Protein AF-A0A8B8A0E9-F1 (afdb_monomer)

Secondary structure (DSSP, 8-state):
--SS-SS--HHHHHHHHHT---S-GGG--TT---TTGGGHHHHHHHHHHS---------TT-TT--HHHHH--PPTT--------------SSTTS---HHHHHHHHHHHHHHHHHHHHHHHHHHHHHHHHHHHHHHGGGS------SSS--TTSEEE-SSSPPPHHHHHHHHT-TT--PPPSS--HHHHHHHHHHHHTTS-HHHHHHHHHHHHHHHHH--PPPPSS-HHHHHHHHHHHH-SSEEEEE-SSSS-EEEEEHHHHHHHHHHHHHHSS----SS--HHHHHHHHHHHHHHHHHTTSS-HHHH-

Radius of gyration: 31.62 Å; Cα contacts (8 Å, |Δi|>4): 156; chains: 1; bounding box: 65×67×72 Å

Foldseek 3Di:
DDPADPVDHPVRVVVCVVVDFDDDPVPQDPPRPDPCRRCVVVVVVCVVPAVDDDDDDDDLPDDPDDVVVNPDDDDPPDDDDDDDCPPDDDGDPPPPDDDPVNVVVVVVVVVVVVVVVVVVVVVVVVVVVVVVVVVVVVPPDDDDDPPPDDPLVQQEAEPAPDDDDPLLSVLCSVFPPDDWFDQADPLVVVCVVLVVVLVVDDPVVSVVVVVVSVVVRVPDDGDDTPDDPVNVVSVVVVVPDPQKDWDQDPDDRHIYIYGPVVVVVVVVVCCVVHPHDDDPDDCVVVVVVVVLVVLVVCVVVVVDDPVRSD

InterPro domains:
  IPR029526 PiggyBac transposable element-derived protein [PF13843] (3-49)
  IPR059466 Domain of unknown function DUF8422 [PF28514] (223-309)

Organism: Acanthaster planci (NCBI:txid133434)

pLDDT: mean 76.04, std 16.99, range [36.09, 96.44]

Structure (mmCIF, N/CA/C/O backbone):
data_AF-A0A8B8A0E9-F1
#
_entry.id   AF-A0A8B8A0E9-F1
#
loop_
_atom_site.group_PDB
_atom_site.id
_atom_site.type_symbol
_atom_site.label_atom_id
_atom_site.label_alt_id
_atom_site.label_comp_id
_atom_site.label_asym_id
_atom_site.label_entity_id
_atom_site.label_seq_id
_atom_site.pdbx_PDB_ins_code
_atom_site.Cartn_x
_atom_site.Cartn_y
_atom_site.Cartn_z
_atom_site.occupancy
_atom_site.B_iso_or_equiv
_atom_site.auth_seq_id
_atom_site.auth_comp_id
_atom_site.auth_asym_id
_atom_site.auth_atom_id
_atom_site.pdbx_PDB_model_num
ATOM 1 N N . MET A 1 1 ? 17.430 3.403 -23.562 1.00 41.19 1 MET A N 1
ATOM 2 C CA . MET A 1 1 ? 16.875 4.772 -23.683 1.00 41.19 1 MET A CA 1
ATOM 3 C C . MET A 1 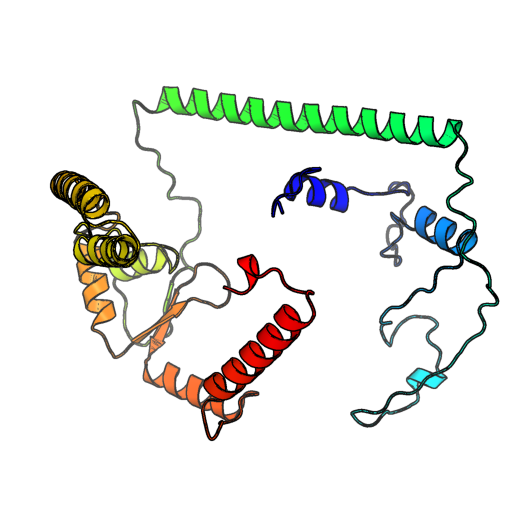1 ? 16.592 5.329 -22.294 1.00 41.19 1 MET A C 1
ATOM 5 O O . MET A 1 1 ? 15.979 4.637 -21.493 1.00 41.19 1 MET A O 1
ATOM 9 N N . SER A 1 2 ? 17.079 6.533 -21.982 1.00 43.69 2 SER A N 1
ATOM 10 C CA . SER A 1 2 ? 16.884 7.176 -20.673 1.00 43.69 2 SER A CA 1
ATOM 11 C C . SER A 1 2 ? 15.408 7.517 -20.438 1.00 43.69 2 SER A C 1
ATOM 13 O O . SER A 1 2 ? 14.841 8.326 -21.165 1.00 43.69 2 SER A O 1
ATOM 15 N N . LEU A 1 3 ? 14.814 6.943 -19.387 1.00 49.69 3 LEU A N 1
ATOM 16 C CA . LEU A 1 3 ? 13.481 7.277 -18.857 1.00 49.69 3 LEU A CA 1
ATOM 17 C C . LEU A 1 3 ? 13.422 8.661 -18.174 1.00 49.69 3 LEU A C 1
ATOM 19 O O . LEU A 1 3 ? 12.359 9.080 -17.718 1.00 49.69 3 LEU A O 1
ATOM 23 N N . PHE A 1 4 ? 14.546 9.385 -18.115 1.00 52.75 4 PHE A N 1
ATOM 24 C CA . PHE A 1 4 ? 14.634 10.734 -17.563 1.00 52.75 4 PHE A CA 1
ATOM 25 C C . PHE A 1 4 ? 14.912 11.770 -18.660 1.00 52.75 4 PHE A C 1
ATOM 27 O O . PHE A 1 4 ? 15.707 11.499 -19.569 1.00 52.75 4 PHE A O 1
ATOM 34 N N . PRO A 1 5 ? 14.298 12.968 -18.603 1.00 52.53 5 PRO A N 1
ATOM 35 C CA . PRO A 1 5 ? 14.467 13.949 -19.662 1.00 52.53 5 PRO A CA 1
ATOM 36 C C . PRO A 1 5 ? 15.875 14.557 -19.591 1.00 52.53 5 PRO A C 1
ATOM 38 O O . PRO A 1 5 ? 16.180 15.312 -18.672 1.00 52.53 5 PRO A O 1
ATOM 41 N N . SER A 1 6 ? 16.711 14.272 -20.596 1.00 66.62 6 SER A N 1
ATOM 42 C CA . SER A 1 6 ? 1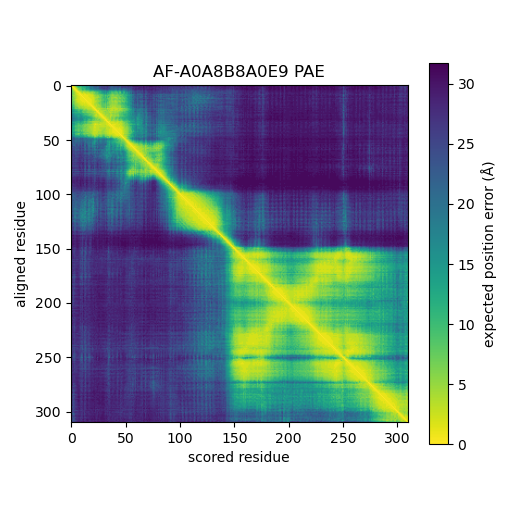8.063 14.848 -20.751 1.00 66.62 6 SER A CA 1
ATOM 43 C C . SER A 1 6 ? 18.061 16.381 -20.842 1.00 66.62 6 SER A C 1
ATOM 45 O O . SER A 1 6 ? 19.077 17.012 -20.573 1.00 66.62 6 SER A O 1
ATOM 47 N N . VAL A 1 7 ? 16.926 16.976 -21.214 1.00 74.94 7 VAL A N 1
ATOM 48 C CA . VAL A 1 7 ? 16.787 18.413 -21.476 1.00 74.94 7 VAL A CA 1
ATOM 49 C C . VAL A 1 7 ? 16.350 19.193 -20.231 1.00 74.94 7 VAL A C 1
ATOM 51 O O . VAL A 1 7 ? 16.784 20.323 -20.020 1.00 74.94 7 VAL A O 1
ATOM 54 N N . MET A 1 8 ? 15.450 18.638 -19.411 1.00 72.06 8 MET A N 1
ATOM 55 C CA . MET A 1 8 ? 14.799 19.398 -18.341 1.00 72.06 8 MET A CA 1
ATOM 56 C C . MET A 1 8 ? 14.109 18.502 -17.301 1.00 72.06 8 MET A C 1
ATOM 58 O O . MET A 1 8 ? 13.275 17.683 -17.679 1.00 72.06 8 MET A O 1
ATOM 62 N N . PRO A 1 9 ? 14.325 18.721 -15.990 1.00 79.56 9 PRO A N 1
ATOM 63 C CA . PRO A 1 9 ? 13.581 18.022 -14.943 1.00 79.56 9 PRO A CA 1
ATOM 64 C C . PRO A 1 9 ? 12.067 18.262 -15.034 1.00 79.56 9 PRO A C 1
ATOM 66 O O . PRO A 1 9 ? 11.621 19.377 -15.314 1.00 79.56 9 PRO A O 1
ATOM 69 N N . ARG A 1 10 ? 11.266 17.234 -14.723 1.00 72.06 10 ARG A N 1
ATOM 70 C CA . ARG A 1 10 ? 9.791 17.267 -14.788 1.00 72.06 10 ARG A CA 1
ATOM 71 C C . ARG A 1 10 ? 9.180 18.477 -14.077 1.00 72.06 10 ARG A C 1
ATOM 73 O O . ARG A 1 10 ? 8.296 19.129 -14.626 1.00 72.06 10 ARG A O 1
ATOM 80 N N . ASP A 1 11 ? 9.664 18.805 -12.886 1.00 71.31 11 ASP A N 1
ATOM 81 C CA . ASP A 1 11 ? 9.102 19.904 -12.093 1.00 71.31 11 ASP A CA 1
ATOM 82 C C . ASP A 1 11 ? 9.398 21.270 -12.721 1.00 71.31 11 ASP A C 1
ATOM 84 O O . ASP A 1 11 ? 8.547 22.160 -12.721 1.00 71.31 11 ASP A O 1
ATOM 88 N N . ARG A 1 12 ? 10.565 21.410 -13.363 1.00 73.00 12 ARG A N 1
ATOM 89 C CA . ARG A 1 12 ? 10.913 22.601 -14.146 1.00 73.00 12 ARG A CA 1
ATOM 90 C C . ARG A 1 12 ? 10.020 22.726 -15.382 1.00 73.00 12 ARG A C 1
ATOM 92 O O . ARG A 1 12 ? 9.555 23.826 -15.673 1.00 73.00 12 ARG A O 1
ATOM 99 N N . PHE A 1 13 ? 9.724 21.618 -16.062 1.00 74.69 13 PHE A N 1
ATOM 100 C CA . PHE A 1 13 ? 8.792 21.602 -17.194 1.00 74.69 13 PHE A CA 1
ATOM 101 C C . PHE A 1 13 ? 7.382 22.038 -16.778 1.00 74.69 13 PHE A C 1
ATOM 103 O O . PHE A 1 13 ? 6.778 22.891 -17.428 1.00 74.69 13 PHE A O 1
ATOM 110 N N . LEU A 1 14 ? 6.872 21.511 -15.661 1.00 70.25 14 LEU A N 1
ATOM 111 C CA . LEU A 1 14 ? 5.550 21.872 -15.150 1.00 70.25 14 LEU A CA 1
ATOM 112 C C . LEU A 1 14 ? 5.476 23.343 -14.717 1.00 70.25 14 LEU A C 1
ATOM 114 O O . LEU A 1 14 ? 4.502 24.016 -15.056 1.00 70.25 14 LEU A O 1
ATOM 118 N N . ALA A 1 15 ? 6.511 23.861 -14.048 1.00 72.44 15 ALA A N 1
ATOM 119 C CA . ALA A 1 15 ? 6.575 25.263 -13.634 1.00 72.44 15 ALA A CA 1
ATOM 120 C C . ALA A 1 15 ? 6.592 26.227 -14.834 1.00 72.44 15 ALA A C 1
ATOM 122 O O . ALA A 1 15 ? 5.872 27.231 -14.847 1.00 72.44 15 ALA A O 1
ATOM 123 N N . ILE A 1 16 ? 7.365 25.899 -15.876 1.00 74.06 16 ILE A N 1
ATOM 124 C CA . ILE A 1 16 ? 7.404 26.678 -17.120 1.00 74.06 16 ILE A CA 1
ATOM 125 C C . ILE A 1 16 ? 6.048 26.621 -17.821 1.00 74.06 16 ILE A C 1
ATOM 127 O O . ILE A 1 16 ? 5.526 27.666 -18.198 1.00 74.06 16 ILE A O 1
ATOM 131 N N . ARG A 1 17 ? 5.440 25.432 -17.931 1.00 68.62 17 ARG A N 1
ATOM 132 C CA . ARG A 1 17 ? 4.123 25.252 -18.558 1.00 68.62 17 ARG A CA 1
ATOM 133 C C . ARG A 1 17 ? 3.041 26.097 -17.885 1.00 68.62 17 ARG A C 1
ATOM 135 O O . ARG A 1 17 ? 2.222 26.689 -18.576 1.00 68.62 17 ARG A O 1
ATOM 142 N N . GLN A 1 18 ? 3.034 26.162 -16.554 1.00 69.56 18 GLN A N 1
ATOM 143 C CA . GLN A 1 18 ? 2.057 26.952 -15.794 1.00 69.56 18 GLN A CA 1
ATOM 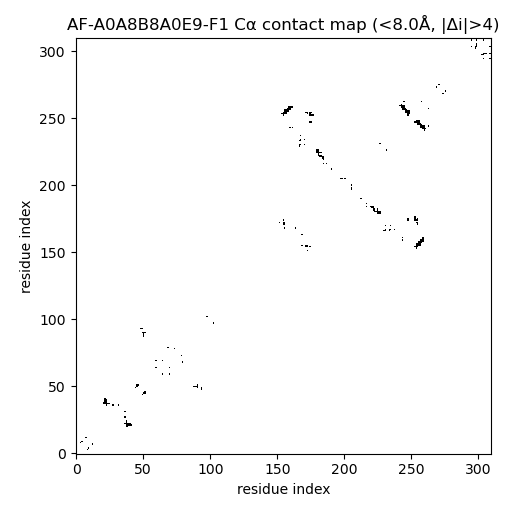144 C C . GLN A 1 18 ? 2.248 28.467 -15.959 1.00 69.56 18 GLN A C 1
ATOM 146 O O . GLN A 1 18 ? 1.284 29.219 -15.842 1.00 69.56 18 GLN A O 1
ATOM 151 N N . SER A 1 19 ? 3.469 28.907 -16.271 1.00 72.94 19 SER A N 1
ATOM 152 C CA . SER A 1 19 ? 3.846 30.325 -16.358 1.00 72.94 19 SER A CA 1
ATOM 153 C C . SER A 1 19 ? 3.998 30.837 -17.799 1.00 72.94 19 SER A C 1
ATOM 155 O O . SER A 1 19 ? 4.487 31.954 -18.012 1.00 72.94 19 SER A O 1
ATOM 157 N N . LEU A 1 20 ? 3.643 30.013 -18.793 1.00 67.62 20 LEU A N 1
ATOM 158 C CA . LEU A 1 20 ? 3.810 30.308 -20.212 1.00 67.62 20 LEU A CA 1
ATOM 159 C C . LEU A 1 20 ? 2.641 31.157 -20.721 1.00 67.62 20 LEU A C 1
ATOM 161 O O . LEU A 1 20 ? 1.520 30.669 -20.882 1.00 67.62 20 LEU A O 1
ATOM 165 N N . HIS A 1 21 ? 2.907 32.437 -20.964 1.00 74.88 21 HIS A N 1
ATOM 166 C CA . HIS A 1 21 ? 1.928 33.416 -21.430 1.00 74.88 21 HIS A CA 1
ATOM 167 C C . HIS A 1 21 ? 2.559 34.264 -22.538 1.00 74.88 21 HIS A C 1
ATOM 169 O O . HIS A 1 21 ? 3.710 34.683 -22.413 1.00 74.88 21 HIS A O 1
ATOM 175 N N . PHE A 1 22 ? 1.802 34.492 -23.607 1.00 75.19 22 PHE A N 1
ATOM 176 C CA . PHE A 1 22 ? 2.190 35.252 -24.800 1.00 75.19 22 PHE A CA 1
ATOM 177 C C . PHE A 1 22 ? 1.291 36.474 -25.031 1.00 75.19 22 PHE A C 1
ATOM 179 O O . PHE A 1 22 ? 1.355 37.093 -26.088 1.00 75.19 22 PHE A O 1
ATOM 186 N N . ASN A 1 23 ? 0.437 36.792 -24.059 1.00 74.06 23 ASN A N 1
ATOM 187 C CA . ASN A 1 23 ? -0.410 37.973 -24.048 1.00 74.06 23 ASN A CA 1
ATOM 188 C C . ASN A 1 23 ? -0.195 38.739 -22.736 1.00 74.06 23 ASN A C 1
ATOM 190 O O . ASN A 1 23 ? 0.167 38.126 -21.724 1.00 74.06 23 ASN A O 1
ATOM 194 N N . ASP A 1 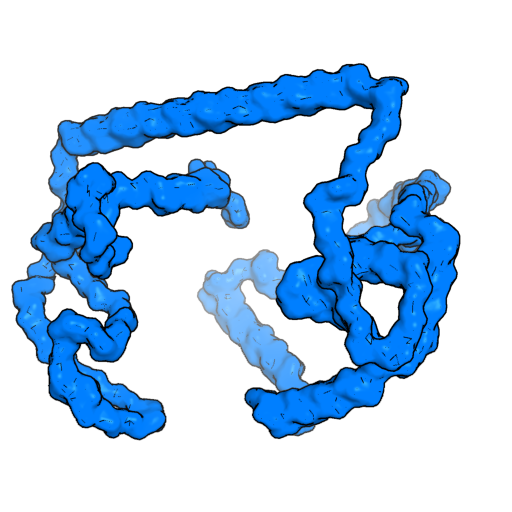24 ? -0.401 40.054 -22.753 1.00 78.12 24 ASP A N 1
ATOM 195 C CA . ASP A 1 24 ? -0.289 40.873 -21.547 1.00 78.12 24 ASP A CA 1
ATOM 196 C C . ASP A 1 24 ? -1.477 40.590 -20.615 1.00 78.12 24 ASP A C 1
ATOM 198 O O . ASP A 1 24 ? -2.640 40.732 -20.993 1.00 78.12 24 ASP A O 1
ATOM 202 N N . ASN A 1 25 ? -1.184 40.158 -19.387 1.00 71.75 25 ASN A N 1
ATOM 203 C CA . ASN A 1 25 ? -2.213 39.817 -18.407 1.00 71.75 25 ASN A CA 1
ATOM 204 C C . ASN A 1 25 ? -2.895 41.058 -17.816 1.00 71.75 25 ASN A C 1
ATOM 206 O O . ASN A 1 25 ? -3.974 40.922 -17.248 1.00 71.75 25 ASN A O 1
ATOM 210 N N . THR A 1 26 ? -2.286 42.243 -17.929 1.00 76.88 26 THR A N 1
ATOM 211 C CA . THR A 1 26 ? -2.877 43.498 -17.433 1.00 76.88 26 THR A CA 1
ATOM 212 C C . THR A 1 26 ? -4.045 43.977 -18.296 1.00 76.88 26 THR A C 1
ATOM 214 O O . THR A 1 26 ? -4.906 44.703 -17.815 1.00 76.88 26 THR A O 1
ATOM 217 N N . ALA A 1 27 ? -4.123 43.504 -19.543 1.00 72.44 27 ALA A N 1
ATOM 218 C CA . ALA A 1 27 ? -5.207 43.782 -20.480 1.00 72.44 27 ALA A CA 1
ATOM 219 C C . ALA A 1 27 ? -6.330 42.723 -20.449 1.00 72.44 27 ALA A C 1
ATOM 221 O O . ALA A 1 27 ? -7.191 42.713 -21.330 1.00 72.44 27 ALA A O 1
ATOM 222 N N . MET A 1 28 ? -6.311 41.790 -19.487 1.00 72.88 28 MET A N 1
ATOM 223 C CA . MET A 1 28 ? -7.316 40.731 -19.383 1.00 72.88 28 MET A CA 1
ATOM 224 C C . MET A 1 28 ? -8.607 41.282 -18.748 1.00 72.88 28 MET A C 1
ATOM 226 O O . MET A 1 28 ? -8.550 41.743 -17.610 1.00 72.88 28 MET A O 1
ATOM 230 N N . PRO A 1 29 ? -9.767 41.217 -19.431 1.00 77.81 29 PRO A N 1
ATOM 231 C CA . PRO A 1 29 ? -11.035 41.662 -18.853 1.00 77.81 29 PRO A CA 1
ATOM 232 C C . PRO A 1 29 ? -11.396 40.860 -17.596 1.00 77.81 29 PRO A C 1
ATOM 234 O O . PRO A 1 29 ? -11.156 39.651 -17.560 1.00 77.81 29 PRO A O 1
ATOM 237 N N . GLU A 1 30 ? -12.015 41.504 -16.601 1.00 70.81 30 GLU A N 1
ATOM 238 C CA . GLU A 1 30 ? -12.407 40.848 -15.340 1.00 70.81 30 GLU A CA 1
ATOM 239 C C . GLU A 1 30 ? -13.351 39.653 -15.562 1.00 70.81 30 GLU A C 1
ATOM 241 O O . GLU A 1 30 ? -13.243 38.651 -14.861 1.00 70.81 30 GLU A O 1
ATOM 246 N N . ASP A 1 31 ? -14.190 39.707 -16.604 1.00 73.12 31 ASP A N 1
ATOM 247 C CA . ASP A 1 31 ? -15.129 38.640 -16.977 1.00 73.12 31 ASP A CA 1
ATOM 248 C C . ASP A 1 31 ? -14.743 37.972 -18.316 1.00 73.12 31 ASP A C 1
ATOM 250 O O . ASP A 1 31 ? -15.517 37.854 -19.274 1.00 73.12 31 ASP A O 1
ATOM 254 N N . CYS A 1 32 ? -13.466 37.591 -18.440 1.00 65.50 32 CYS A N 1
ATOM 255 C CA . CYS A 1 32 ? -12.939 36.976 -19.656 1.00 65.50 32 CYS A CA 1
ATOM 256 C C . CYS A 1 32 ? -13.450 35.531 -19.827 1.00 65.50 32 CYS A C 1
ATOM 258 O O . CYS A 1 32 ? -12.901 34.575 -19.278 1.00 65.50 32 CYS A O 1
ATOM 260 N N . ALA A 1 33 ? -14.467 35.347 -20.673 1.00 65.62 33 ALA A N 1
ATOM 261 C CA . ALA A 1 33 ? -14.986 34.024 -21.044 1.00 65.62 33 ALA A CA 1
ATOM 262 C C . ALA A 1 33 ? -13.985 33.161 -21.849 1.00 65.62 33 ALA A C 1
ATOM 264 O O . ALA A 1 33 ? -14.203 31.959 -22.050 1.00 65.62 33 ALA A O 1
ATOM 265 N N . ASP A 1 34 ? -12.894 33.759 -22.334 1.00 69.31 34 ASP A N 1
ATOM 266 C CA . ASP A 1 34 ? -11.894 33.085 -23.148 1.00 69.31 34 ASP A CA 1
ATOM 267 C C . ASP A 1 34 ? -10.780 32.440 -22.307 1.00 69.31 34 ASP A C 1
ATOM 269 O O . ASP A 1 34 ? -9.779 33.057 -21.943 1.00 69.31 34 ASP A O 1
ATOM 273 N N . ARG A 1 35 ? -10.897 31.126 -22.096 1.00 69.31 35 ARG A N 1
ATOM 274 C CA . ARG A 1 35 ? -9.910 30.326 -21.350 1.00 69.31 35 ARG A CA 1
ATOM 275 C C . ARG A 1 35 ? -8.516 30.280 -21.986 1.00 69.31 35 ARG A C 1
ATOM 277 O O . ARG A 1 35 ? -7.571 29.871 -21.316 1.00 69.31 35 ARG A O 1
ATOM 284 N N . LEU A 1 36 ? -8.375 30.646 -23.262 1.00 70.31 36 LEU A N 1
ATOM 285 C CA . LEU A 1 36 ? -7.095 30.628 -23.979 1.00 70.31 36 LEU A CA 1
ATOM 286 C C . LEU A 1 36 ? -6.497 32.027 -24.164 1.00 70.31 36 LEU A C 1
ATOM 288 O O . LEU A 1 36 ? -5.484 32.149 -24.848 1.00 70.31 36 LEU A O 1
ATOM 292 N N . PHE A 1 37 ? -7.056 33.061 -23.527 1.00 76.69 37 PHE A N 1
ATOM 293 C CA . PHE A 1 37 ? -6.629 34.460 -23.660 1.00 76.69 37 PHE A CA 1
ATOM 294 C C . PHE A 1 37 ? -5.104 34.657 -23.601 1.00 76.69 37 PHE A C 1
ATOM 296 O O . PHE A 1 37 ? -4.515 35.360 -24.422 1.00 76.69 37 PHE A O 1
ATOM 303 N N . LYS A 1 38 ? -4.436 33.966 -22.668 1.00 72.25 38 LYS A N 1
ATOM 304 C CA . LYS A 1 38 ? -2.989 34.093 -22.426 1.00 72.25 38 LYS A CA 1
ATOM 305 C C . LYS A 1 38 ? -2.105 33.552 -23.548 1.00 72.25 38 LYS A C 1
ATOM 307 O O . LYS A 1 38 ? -0.917 33.855 -23.590 1.00 72.25 38 LYS A O 1
ATOM 312 N N . VAL A 1 39 ? -2.656 32.727 -24.430 1.00 75.69 39 VAL A N 1
ATOM 313 C CA . VAL A 1 39 ? -1.959 32.145 -25.589 1.00 75.69 39 VAL A CA 1
ATOM 314 C C . VAL A 1 39 ? -2.644 32.516 -26.908 1.00 75.69 39 VAL A C 1
ATOM 316 O O . VAL A 1 39 ? -2.175 32.126 -27.975 1.00 75.69 39 VAL A O 1
ATOM 319 N N . ARG A 1 40 ? -3.730 33.298 -26.839 1.00 73.88 40 ARG A N 1
ATOM 320 C CA . ARG A 1 40 ? -4.588 33.689 -27.958 1.00 73.88 40 ARG A CA 1
ATOM 321 C C . ARG A 1 40 ? -3.821 34.354 -29.105 1.00 73.88 40 ARG A C 1
ATOM 323 O O . ARG A 1 40 ? -4.000 33.884 -30.219 1.00 73.88 40 ARG A O 1
ATOM 330 N N . PRO A 1 41 ? -2.881 35.295 -28.880 1.00 76.06 41 PRO A N 1
ATOM 331 C CA . PRO A 1 41 ? -2.124 35.905 -29.976 1.00 76.06 41 PRO A CA 1
ATOM 332 C C . PRO A 1 41 ? -1.300 34.892 -30.774 1.00 76.06 41 PRO A C 1
ATOM 334 O O . PRO A 1 41 ? -1.179 35.000 -31.989 1.00 76.06 41 PRO A O 1
ATOM 337 N N . VAL A 1 42 ? -0.761 33.870 -30.102 1.00 69.38 42 VAL A N 1
ATOM 338 C CA . VAL A 1 42 ? -0.016 32.793 -30.762 1.00 69.38 42 VAL A CA 1
ATOM 339 C C . VAL A 1 42 ? -0.968 31.870 -31.506 1.00 69.38 42 VAL A C 1
ATOM 341 O O . VAL A 1 42 ? -0.678 31.511 -32.638 1.00 69.38 42 VAL A O 1
ATOM 344 N N . ILE A 1 43 ? -2.111 31.513 -30.916 1.00 68.94 43 ILE A N 1
ATOM 345 C CA . ILE A 1 43 ? -3.126 30.695 -31.594 1.00 68.94 43 ILE A CA 1
ATOM 346 C C . ILE A 1 43 ? -3.652 31.415 -32.834 1.00 68.94 43 ILE A C 1
ATOM 348 O O . ILE A 1 43 ? -3.689 30.808 -33.893 1.00 68.94 43 ILE A O 1
ATOM 352 N N . ASP A 1 44 ? -3.998 32.693 -32.735 1.00 69.94 44 ASP A N 1
ATOM 353 C CA . ASP A 1 44 ? -4.557 33.467 -33.841 1.00 69.94 44 ASP A CA 1
ATOM 354 C C . ASP A 1 44 ? -3.511 33.687 -34.937 1.00 69.94 44 ASP A C 1
ATOM 356 O O . ASP A 1 44 ? -3.815 33.525 -36.116 1.00 69.94 44 ASP A O 1
ATOM 360 N N . HIS A 1 45 ? -2.253 33.945 -34.563 1.00 66.06 45 HIS A N 1
ATOM 361 C CA . HIS A 1 45 ? -1.144 34.013 -35.513 1.00 66.06 45 HIS A CA 1
ATOM 362 C C . HIS A 1 45 ? -0.894 32.671 -36.204 1.00 66.06 45 HIS A C 1
ATOM 364 O O . HIS A 1 45 ? -0.648 32.623 -37.410 1.00 66.06 45 HIS A O 1
ATOM 370 N N . LEU A 1 46 ? -0.967 31.570 -35.452 1.00 59.19 46 LEU A N 1
ATOM 371 C CA . LEU A 1 46 ? -0.827 30.229 -35.996 1.00 59.19 46 LEU A CA 1
ATOM 372 C C . LEU A 1 46 ? -1.999 29.907 -36.916 1.00 59.19 46 LEU A C 1
ATOM 374 O O . LEU A 1 46 ? -1.735 29.468 -38.016 1.00 59.19 46 LEU A O 1
ATOM 378 N N . VAL A 1 47 ? -3.243 30.198 -36.544 1.00 63.97 47 VAL A N 1
ATOM 379 C CA . VAL A 1 47 ? -4.445 29.939 -37.353 1.00 63.97 47 VAL A CA 1
ATOM 380 C C . VAL A 1 47 ? -4.494 30.822 -38.608 1.00 63.97 47 VAL A C 1
ATOM 382 O O . VAL A 1 47 ? -4.863 30.328 -39.671 1.00 63.97 47 VAL A O 1
ATOM 385 N N . GLN A 1 48 ? -4.076 32.093 -38.531 1.00 58.00 48 GLN A N 1
ATOM 386 C CA . GLN A 1 48 ? -4.012 32.993 -39.692 1.00 58.00 48 GLN A CA 1
ATOM 387 C C . GLN A 1 48 ? -2.877 32.645 -40.664 1.00 58.00 48 GLN A C 1
ATOM 389 O O . GLN A 1 48 ? -3.081 32.713 -41.874 1.00 58.00 48 GLN A O 1
ATOM 394 N N . LYS A 1 49 ? -1.679 32.286 -40.175 1.00 54.03 49 LYS A N 1
ATOM 395 C CA . LYS A 1 49 ? -0.519 32.004 -41.047 1.00 54.03 49 LYS A CA 1
ATOM 396 C C . LYS A 1 49 ? -0.357 30.537 -41.435 1.00 54.03 49 LYS A C 1
ATOM 398 O O . LYS A 1 49 ? 0.260 30.240 -42.455 1.00 54.03 49 LYS A O 1
ATOM 403 N N . LYS A 1 50 ? -0.850 29.612 -40.620 1.00 50.75 50 LYS A N 1
ATOM 404 C CA . LYS A 1 50 ? -0.739 28.167 -40.810 1.00 50.75 50 LYS A CA 1
ATOM 405 C C . LYS A 1 50 ? -2.119 27.576 -40.609 1.00 50.75 50 LYS A C 1
ATOM 407 O O . LYS A 1 50 ? -2.635 27.463 -39.510 1.00 50.75 50 LYS A O 1
ATOM 412 N N . LYS A 1 51 ? -2.726 27.210 -41.716 1.00 53.75 51 LYS A N 1
ATOM 413 C CA . LYS A 1 51 ? -4.065 26.651 -41.826 1.00 53.75 51 LYS A CA 1
ATOM 414 C C . LYS A 1 51 ? -4.154 25.309 -41.074 1.00 53.75 51 LYS A C 1
ATOM 416 O O . LYS A 1 51 ? -4.026 24.249 -41.676 1.00 53.75 51 LYS A O 1
ATOM 421 N N . PHE A 1 52 ? -4.237 25.354 -39.744 1.00 47.06 52 PHE A N 1
ATOM 422 C CA . PHE A 1 52 ? -4.240 24.191 -38.861 1.00 47.06 52 PHE A CA 1
ATOM 423 C C . PHE A 1 52 ? -5.664 23.655 -38.716 1.00 47.06 52 PHE A C 1
ATOM 425 O O . PHE A 1 52 ? -6.580 24.397 -38.362 1.00 47.06 52 PHE A O 1
ATOM 432 N N . ASN A 1 53 ? -5.829 22.347 -38.907 1.00 51.16 53 ASN A N 1
ATOM 433 C CA . ASN A 1 53 ? -7.079 21.662 -38.601 1.00 51.16 53 ASN A CA 1
ATOM 434 C C . ASN A 1 53 ? -7.200 21.507 -37.080 1.00 51.16 53 ASN A C 1
ATOM 436 O O . ASN A 1 53 ? -6.427 20.779 -36.456 1.00 51.16 53 ASN A O 1
ATOM 440 N N . VAL A 1 54 ? -8.155 22.211 -36.472 1.00 49.66 54 VAL A N 1
ATOM 441 C CA . VAL A 1 54 ? -8.436 22.107 -35.036 1.00 49.66 54 VAL A CA 1
ATOM 442 C C . VAL A 1 54 ? -9.456 20.994 -34.817 1.00 49.66 54 VAL A C 1
ATOM 444 O O . VAL A 1 54 ? -10.614 21.128 -35.201 1.00 49.66 54 VAL A O 1
ATOM 447 N N . VAL A 1 55 ? -9.034 19.903 -34.176 1.00 48.72 55 VAL A N 1
ATOM 448 C CA . VAL A 1 55 ? -9.911 18.792 -33.775 1.00 48.72 55 VAL A CA 1
ATOM 449 C C . VAL A 1 55 ? -10.121 18.856 -32.265 1.00 48.72 55 VAL A C 1
ATOM 451 O O . VAL A 1 55 ? -9.158 18.908 -31.501 1.00 48.72 55 VAL A O 1
ATOM 454 N N . GLY A 1 56 ? -11.375 18.865 -31.814 1.00 56.25 56 GLY A N 1
ATOM 455 C CA . GLY A 1 56 ? -11.688 18.908 -30.389 1.00 56.25 56 GLY A CA 1
ATOM 456 C C . GLY A 1 56 ? -13.170 18.723 -30.093 1.00 56.25 56 GLY A C 1
ATOM 457 O O . GLY A 1 56 ? -14.028 18.937 -30.944 1.00 56.25 56 GLY A O 1
ATOM 458 N N . THR A 1 57 ? -13.472 18.330 -28.860 1.00 48.22 57 THR A N 1
ATOM 459 C CA . THR A 1 57 ? -14.841 18.173 -28.358 1.00 48.22 57 THR A CA 1
ATOM 460 C C . THR A 1 57 ? -15.420 19.525 -27.948 1.00 48.22 57 THR A C 1
ATOM 462 O O . THR A 1 57 ? -14.806 20.254 -27.165 1.00 48.22 57 THR A O 1
ATOM 465 N N . VAL A 1 58 ? -16.613 19.860 -28.442 1.00 56.91 58 VAL A N 1
ATOM 466 C CA . VAL A 1 58 ? -17.299 21.123 -28.136 1.00 56.91 58 VAL A CA 1
ATOM 467 C C . VAL A 1 58 ? -18.457 20.864 -27.171 1.00 56.91 58 VAL A C 1
ATOM 469 O O . VAL A 1 58 ? -19.242 19.945 -27.374 1.00 56.91 58 VAL A O 1
ATOM 472 N N . MET A 1 59 ? -18.575 21.675 -26.115 1.00 52.75 59 MET A N 1
ATOM 473 C CA . MET A 1 59 ? -19.712 21.599 -25.188 1.00 52.75 59 MET A CA 1
ATOM 474 C C . MET A 1 59 ? -21.012 21.995 -25.893 1.00 52.75 59 MET A C 1
ATOM 476 O O . MET A 1 59 ? -21.048 23.026 -26.567 1.00 52.75 59 MET A O 1
ATOM 480 N N . ALA A 1 60 ? -22.082 21.225 -25.674 1.00 60.31 60 ALA A N 1
ATOM 481 C CA . ALA A 1 60 ? -23.373 21.411 -26.337 1.00 60.31 60 ALA A CA 1
ATOM 482 C C . ALA A 1 60 ? -23.924 22.842 -26.205 1.00 60.31 60 ALA A C 1
ATOM 484 O O . ALA A 1 60 ? -24.444 23.383 -27.169 1.00 60.31 60 ALA A O 1
ATOM 485 N N . ASN A 1 61 ? -23.723 23.505 -25.064 1.00 64.19 61 ASN A N 1
ATOM 486 C CA . ASN A 1 61 ? -24.358 24.791 -24.741 1.00 64.19 61 ASN A CA 1
ATOM 487 C C . ASN A 1 61 ? -23.554 26.021 -25.219 1.00 64.19 61 ASN A C 1
ATOM 489 O O . ASN A 1 61 ? -23.748 27.134 -24.727 1.00 64.19 61 ASN A O 1
ATOM 493 N N . ARG A 1 62 ? -22.579 25.843 -26.120 1.00 59.94 62 ARG A N 1
ATOM 494 C CA . ARG A 1 62 ? -21.685 26.928 -26.548 1.00 59.94 62 ARG A CA 1
ATOM 495 C C . ARG A 1 62 ? -22.432 27.944 -27.423 1.00 59.94 62 ARG A C 1
ATOM 497 O O . ARG A 1 62 ? -23.088 27.579 -28.397 1.00 59.94 62 ARG A O 1
ATOM 504 N N . LYS A 1 63 ? -22.288 29.241 -27.110 1.00 50.41 63 LYS A N 1
ATOM 505 C CA . LYS A 1 63 ? -22.812 30.344 -27.937 1.00 50.41 63 LYS A CA 1
ATOM 506 C C . LYS A 1 63 ? -22.248 30.204 -29.365 1.00 50.41 63 LYS A C 1
ATOM 508 O O . LYS A 1 63 ? -21.029 30.184 -29.520 1.00 50.41 63 LYS A O 1
ATOM 513 N N . ARG A 1 64 ? -23.132 30.122 -30.373 1.00 55.59 64 ARG A N 1
ATOM 514 C CA . ARG A 1 64 ? -22.850 29.855 -31.809 1.00 55.59 64 ARG A CA 1
ATOM 515 C C . ARG A 1 64 ? -22.613 28.385 -32.217 1.00 55.59 64 ARG A C 1
ATOM 517 O O . ARG A 1 64 ? -22.032 28.150 -33.271 1.00 55.59 64 ARG A O 1
ATOM 524 N N . MET A 1 65 ? -23.071 27.400 -31.439 1.00 55.47 65 MET A N 1
ATOM 525 C CA . MET A 1 65 ? -23.290 26.043 -31.976 1.00 55.47 65 MET A CA 1
ATOM 526 C C . MET A 1 65 ? -24.365 26.074 -33.071 1.00 55.47 65 MET A C 1
ATOM 528 O O . MET A 1 65 ? -25.346 26.811 -32.938 1.00 55.47 65 MET A O 1
ATOM 532 N N . LEU A 1 66 ? -24.187 25.287 -34.139 1.00 57.91 66 LEU A N 1
ATOM 533 C CA . LEU A 1 66 ? -25.226 25.123 -35.157 1.00 57.91 66 LEU A CA 1
ATOM 534 C C . LEU A 1 66 ? -26.448 24.465 -34.510 1.00 57.91 66 LEU A C 1
ATOM 536 O O . LEU A 1 66 ? -26.347 23.383 -33.927 1.00 57.91 66 LEU A O 1
ATOM 540 N N . LYS A 1 67 ? -27.595 25.141 -34.596 1.00 63.09 67 LYS A N 1
ATOM 541 C CA . LYS A 1 67 ? -28.848 24.699 -33.966 1.00 63.09 67 LYS A CA 1
ATOM 542 C C . LYS A 1 67 ? -29.353 23.384 -34.564 1.00 63.09 67 LYS A C 1
ATOM 544 O O . LYS A 1 67 ? -29.961 22.588 -33.854 1.00 63.09 67 LYS A O 1
ATOM 549 N N . ASP A 1 68 ? -29.009 23.127 -35.820 1.00 60.47 68 ASP A N 1
ATOM 550 C CA . ASP A 1 68 ? -29.421 21.940 -36.562 1.00 60.47 68 ASP A CA 1
ATOM 551 C C . ASP A 1 68 ? -28.866 20.663 -35.904 1.00 60.47 68 ASP A C 1
ATOM 553 O O . ASP A 1 68 ? -29.631 19.746 -35.622 1.00 60.47 68 ASP A O 1
ATOM 557 N N . LEU A 1 69 ? -27.589 20.651 -35.495 1.00 58.66 69 LEU A N 1
ATOM 558 C CA . LEU A 1 69 ? -26.965 19.526 -34.774 1.00 58.66 69 LEU A CA 1
ATOM 559 C C . LEU A 1 69 ? -27.440 19.377 -33.319 1.00 58.66 69 LEU A C 1
ATOM 561 O O . LEU A 1 69 ? -27.379 18.282 -32.767 1.00 58.66 69 LEU A O 1
ATOM 565 N N . GLN A 1 70 ? -27.913 20.453 -32.681 1.00 60.03 70 GLN A N 1
ATOM 566 C CA . GLN A 1 70 ? -28.502 20.374 -31.335 1.00 60.03 70 GLN A CA 1
ATOM 567 C C . GLN A 1 70 ? -29.905 19.754 -31.344 1.00 60.03 70 GLN A C 1
ATOM 569 O O . GLN A 1 70 ? -30.325 19.193 -30.335 1.00 60.03 70 GLN A O 1
ATOM 574 N N . SER A 1 71 ? -30.631 19.871 -32.460 1.00 60.19 71 SER A N 1
ATOM 575 C CA . SER A 1 71 ? -32.019 19.410 -32.585 1.00 60.19 71 SER A CA 1
ATOM 576 C C . SER A 1 71 ? -32.163 17.913 -32.897 1.00 60.19 71 SER A C 1
ATOM 578 O O . SER A 1 71 ? -33.245 17.349 -32.732 1.00 60.19 71 SER A O 1
ATOM 580 N N . VAL A 1 72 ? -31.080 17.244 -33.308 1.00 62.31 72 VAL A N 1
ATOM 581 C CA . VAL A 1 72 ? -31.100 15.825 -33.686 1.00 62.31 72 VAL A CA 1
ATOM 582 C C . VAL A 1 72 ? -30.923 14.932 -32.452 1.00 62.31 72 VAL A C 1
ATOM 584 O O . VAL A 1 72 ? -29.843 14.850 -31.868 1.00 62.31 72 VAL A O 1
ATOM 587 N N . MET A 1 73 ? -31.973 14.198 -32.069 1.00 54.88 73 MET A N 1
ATOM 588 C CA . MET A 1 73 ? -31.869 13.122 -31.073 1.00 54.88 73 MET A CA 1
ATOM 589 C C . MET A 1 73 ? -31.231 11.871 -31.691 1.00 54.88 73 MET A C 1
ATOM 591 O O . MET A 1 73 ? -31.872 11.120 -32.429 1.00 54.88 73 MET A O 1
ATOM 595 N N . LEU A 1 74 ? -29.968 11.610 -31.353 1.00 61.53 74 LEU A N 1
ATOM 596 C CA . LEU A 1 74 ? -29.253 10.411 -31.789 1.00 61.53 74 LEU A CA 1
ATOM 597 C C . LEU A 1 74 ? -29.551 9.211 -30.880 1.00 61.53 74 LEU A C 1
ATOM 599 O O . LEU A 1 74 ? -29.480 9.299 -29.655 1.00 61.53 74 LEU A O 1
ATOM 603 N N . LYS A 1 75 ? -29.839 8.052 -31.487 1.00 63.53 75 LYS A N 1
ATOM 604 C CA . LYS A 1 75 ? -29.884 6.764 -30.772 1.00 63.53 75 LYS A CA 1
ATOM 605 C C . LYS A 1 75 ? -28.459 6.316 -30.417 1.00 63.53 75 LYS A C 1
ATOM 607 O O . LYS A 1 75 ? -27.517 6.605 -31.155 1.00 63.53 75 LYS A O 1
ATOM 612 N N . GLN A 1 76 ? -28.309 5.589 -29.308 1.00 46.41 76 GLN A N 1
ATOM 613 C CA . GLN A 1 76 ? -27.012 5.130 -28.799 1.00 46.41 76 GLN A CA 1
ATOM 614 C C . GLN A 1 76 ? -26.207 4.395 -29.891 1.00 46.41 76 GLN A C 1
ATOM 616 O O . GLN A 1 76 ? -26.690 3.429 -30.477 1.00 46.41 76 GLN A O 1
ATOM 621 N N . GLY A 1 77 ? -24.994 4.882 -30.180 1.00 59.19 77 GLY A N 1
ATOM 622 C CA . GLY A 1 77 ? -24.082 4.308 -31.180 1.00 59.19 77 GLY A CA 1
ATOM 623 C C . GLY A 1 77 ? -24.144 4.915 -32.589 1.00 59.19 77 GLY A C 1
ATOM 624 O O . GLY A 1 77 ? -23.374 4.488 -33.444 1.00 59.19 77 GLY A O 1
ATOM 625 N N . LYS A 1 78 ? -25.012 5.904 -32.852 1.00 60.06 78 LYS A N 1
ATOM 626 C CA . LYS A 1 78 ? -25.060 6.629 -34.137 1.00 60.06 78 LYS A CA 1
ATOM 627 C C . LYS A 1 78 ? -24.356 7.989 -34.065 1.00 60.06 78 LYS A C 1
ATOM 629 O O . LYS A 1 78 ? -24.376 8.637 -33.021 1.00 60.06 78 LYS A O 1
ATOM 634 N N . THR A 1 79 ? -23.781 8.430 -35.184 1.00 57.53 79 THR A N 1
ATOM 635 C CA . THR A 1 79 ? -23.095 9.727 -35.339 1.00 57.53 79 THR A CA 1
ATOM 636 C C . THR A 1 79 ? -23.606 10.476 -36.569 1.00 57.53 79 THR A C 1
ATOM 638 O O . THR A 1 79 ? -23.825 9.855 -37.605 1.00 57.53 79 THR A O 1
ATOM 641 N N . GLU A 1 80 ? -23.741 11.796 -36.458 1.00 57.44 80 GLU A N 1
ATOM 642 C CA . GLU A 1 80 ? -24.114 12.730 -37.534 1.00 57.44 80 GLU A CA 1
ATOM 643 C C . GLU A 1 80 ? -22.952 13.697 -37.793 1.00 57.44 80 GLU A C 1
ATOM 645 O O . GLU A 1 80 ? -22.240 14.079 -36.858 1.00 57.44 80 GLU A O 1
ATOM 650 N N . PHE A 1 81 ? -22.759 14.092 -39.051 1.00 55.28 81 PHE A N 1
ATOM 6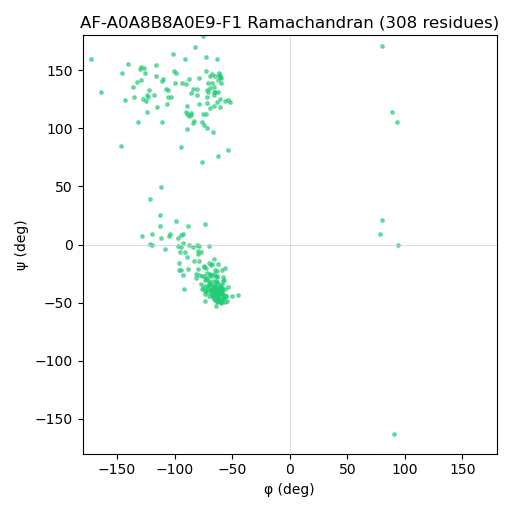51 C CA . PHE A 1 81 ? -21.668 14.970 -39.475 1.00 55.28 81 PHE A CA 1
ATOM 652 C C . PHE A 1 81 ? -22.205 16.085 -40.370 1.00 55.28 81 PHE A C 1
ATOM 654 O O . PHE A 1 81 ? -23.014 15.835 -41.258 1.00 55.28 81 PHE A O 1
ATOM 661 N N . GLN A 1 82 ? -21.693 17.302 -40.190 1.00 53.25 82 GLN A N 1
ATOM 662 C CA . GLN A 1 82 ? -21.948 18.418 -41.097 1.00 53.25 82 GLN A CA 1
ATOM 663 C C . GLN A 1 82 ? -20.632 19.148 -41.374 1.00 53.25 82 GLN A C 1
ATOM 665 O O . GLN A 1 82 ? -19.916 19.523 -40.444 1.00 53.25 82 GLN A O 1
ATOM 670 N N . SER A 1 83 ? -20.294 19.320 -42.651 1.00 48.47 83 SER A N 1
ATOM 671 C CA . SER A 1 83 ? -19.122 20.079 -43.090 1.00 48.47 83 SER A CA 1
ATOM 672 C C . SER A 1 83 ? -19.482 21.549 -43.292 1.00 48.47 83 SER A C 1
ATOM 674 O O . SER A 1 83 ? -20.515 21.859 -43.882 1.00 48.47 83 SER A O 1
ATOM 676 N N . ALA A 1 84 ? -18.609 22.452 -42.849 1.00 46.84 84 ALA A N 1
ATOM 677 C CA . ALA A 1 84 ? -18.677 23.873 -43.167 1.00 46.84 84 ALA A CA 1
ATOM 678 C C . ALA A 1 84 ? -17.340 24.301 -43.779 1.00 46.84 84 ALA A C 1
ATOM 680 O O . ALA A 1 84 ? -16.289 24.110 -43.160 1.00 46.84 84 ALA A O 1
ATOM 681 N N . ASP A 1 85 ? -17.378 24.867 -44.985 1.00 41.84 85 ASP A N 1
ATOM 682 C CA . ASP A 1 85 ? -16.174 25.306 -45.686 1.00 41.84 85 ASP A CA 1
ATOM 683 C C . ASP A 1 85 ? -15.621 26.588 -45.063 1.00 41.84 85 ASP A C 1
ATOM 685 O O . ASP A 1 85 ? -16.095 27.699 -45.293 1.00 41.84 85 ASP A O 1
ATOM 689 N N . LEU A 1 86 ? -14.557 26.436 -44.280 1.00 47.41 86 LEU A N 1
ATOM 690 C CA . LEU A 1 86 ? -13.665 27.528 -43.917 1.00 47.41 86 LEU A CA 1
ATOM 691 C C . LEU A 1 86 ? -12.520 27.492 -44.934 1.00 47.41 86 LEU A C 1
ATOM 693 O O . LEU A 1 86 ? -11.506 26.842 -44.701 1.00 47.41 86 LEU A O 1
ATOM 697 N N . GLY A 1 87 ? -12.740 28.111 -46.102 1.00 44.56 87 GLY A N 1
ATOM 698 C CA . GLY A 1 87 ? -11.947 27.991 -47.340 1.00 44.56 87 GLY A CA 1
ATOM 699 C C . GLY A 1 87 ? -10.443 28.251 -47.211 1.00 44.56 87 GLY A C 1
ATOM 700 O O . GLY A 1 87 ? -9.946 29.340 -47.497 1.00 44.56 87 GLY A O 1
ATOM 701 N N . VAL A 1 88 ? -9.686 27.254 -46.755 1.00 41.69 88 VAL A N 1
ATOM 702 C CA . VAL A 1 88 ? -8.346 27.501 -46.240 1.00 41.69 88 VAL A CA 1
ATOM 703 C C . VAL A 1 88 ? -7.427 26.293 -46.567 1.00 41.69 88 VAL A C 1
ATOM 705 O O . VAL A 1 88 ? -7.187 25.426 -45.741 1.00 41.69 88 VAL A O 1
ATOM 708 N N . SER A 1 89 ? -6.848 26.284 -47.785 1.00 38.06 89 SER A N 1
ATOM 709 C CA . SER A 1 89 ? -5.859 25.290 -48.286 1.00 38.06 89 SER A CA 1
ATOM 710 C C . SER A 1 89 ? -4.376 25.741 -48.200 1.00 38.06 89 SER A C 1
ATOM 712 O O . SER A 1 89 ? -4.107 26.934 -48.376 1.00 38.06 89 SER A O 1
ATOM 714 N N . SER A 1 90 ? -3.458 24.780 -47.981 1.00 38.53 90 SER A N 1
ATOM 715 C CA . SER A 1 90 ? -1.967 24.809 -48.053 1.00 38.53 90 SER A CA 1
ATOM 716 C C . SER A 1 90 ? -1.161 25.108 -46.766 1.00 38.53 90 SER A C 1
ATOM 718 O O . SER A 1 90 ? -1.039 26.253 -46.342 1.00 38.53 90 SER A O 1
ATOM 720 N N . SER A 1 91 ? -0.536 24.075 -46.171 1.00 43.12 91 SER A N 1
ATOM 721 C CA . SER A 1 91 ? 0.140 24.106 -44.852 1.00 43.12 91 SER A CA 1
ATOM 722 C C . SER A 1 91 ? 1.646 23.767 -44.837 1.00 43.12 91 SER A C 1
ATOM 724 O O . SER A 1 91 ? 2.263 23.823 -43.773 1.00 43.12 91 SER A O 1
ATOM 726 N N . LEU A 1 92 ? 2.288 23.460 -45.970 1.00 37.16 92 LEU A N 1
ATOM 727 C CA . LEU A 1 92 ? 3.641 22.869 -45.957 1.00 37.16 92 LEU A CA 1
ATOM 728 C C . LEU A 1 92 ? 4.841 23.844 -46.004 1.00 37.16 92 LEU A C 1
ATOM 730 O O . LEU A 1 92 ? 5.964 23.398 -45.803 1.00 37.16 92 LEU A O 1
ATOM 734 N N . LEU A 1 93 ? 4.660 25.161 -46.189 1.00 39.06 93 LEU A N 1
ATOM 735 C CA . LEU A 1 93 ? 5.788 26.082 -46.475 1.00 39.06 93 LEU A CA 1
ATOM 736 C C . LEU A 1 93 ? 6.219 27.053 -45.352 1.00 39.06 93 LEU A C 1
ATOM 738 O O . LEU A 1 93 ? 7.203 27.763 -45.512 1.00 39.06 93 LEU A O 1
ATOM 742 N N . ALA A 1 94 ? 5.548 27.111 -44.198 1.00 42.53 94 ALA A N 1
ATOM 743 C CA . ALA A 1 94 ? 5.703 28.244 -43.263 1.00 42.53 94 ALA A CA 1
ATOM 744 C C . ALA A 1 94 ? 6.657 28.021 -42.058 1.00 42.53 94 ALA A C 1
ATOM 746 O O . ALA A 1 94 ? 6.537 28.696 -41.033 1.00 42.53 94 ALA A O 1
ATOM 747 N N . VAL A 1 95 ? 7.577 27.051 -42.103 1.00 44.06 95 VAL A N 1
ATOM 748 C CA . VAL A 1 95 ? 8.631 26.888 -41.065 1.00 44.06 95 VAL A CA 1
ATOM 749 C C . VAL A 1 95 ? 9.953 27.560 -41.476 1.00 44.06 95 VAL A C 1
ATOM 751 O O . VAL A 1 95 ? 10.782 27.860 -40.621 1.00 44.06 95 VAL A O 1
ATOM 754 N N . SER A 1 96 ? 10.128 27.894 -42.755 1.00 42.31 96 SER A N 1
ATOM 755 C CA . SER A 1 96 ? 11.373 28.439 -43.312 1.00 42.31 96 SER A CA 1
ATOM 756 C C . SER A 1 96 ? 11.518 29.971 -43.242 1.00 42.31 96 SER A C 1
ATOM 758 O O . SER A 1 96 ? 12.555 30.482 -43.644 1.00 42.31 96 SER A O 1
ATOM 760 N N . THR A 1 97 ? 10.549 30.725 -42.701 1.00 47.94 97 THR A N 1
ATOM 761 C CA . THR A 1 97 ? 10.507 32.203 -42.827 1.00 47.94 97 THR A CA 1
ATOM 762 C C . THR A 1 97 ? 10.522 32.973 -41.494 1.00 47.94 97 THR A C 1
ATOM 764 O O . THR A 1 97 ? 9.800 33.957 -41.339 1.00 47.94 97 THR A O 1
ATOM 767 N N . PHE A 1 98 ? 11.296 32.537 -40.495 1.00 51.97 98 PHE A N 1
ATOM 768 C CA . PHE A 1 98 ? 11.584 33.380 -39.319 1.00 51.97 98 PHE A CA 1
ATOM 769 C C . PHE A 1 98 ? 12.838 34.218 -39.583 1.00 51.97 98 PHE A C 1
ATOM 771 O O . PHE A 1 98 ? 13.906 33.631 -39.760 1.00 51.97 98 PHE A O 1
ATOM 778 N N . SER A 1 99 ? 12.710 35.551 -39.569 1.00 68.81 99 SER A N 1
ATOM 779 C CA . SER A 1 99 ? 13.834 36.490 -39.693 1.00 68.81 99 SER A CA 1
ATOM 780 C C . SER A 1 99 ? 14.842 36.305 -38.554 1.00 68.81 99 SER A C 1
ATOM 782 O O . SER A 1 99 ? 14.480 36.004 -37.413 1.00 68.81 99 SER A O 1
ATOM 784 N N . GLU A 1 100 ? 16.121 36.492 -38.860 1.00 64.88 100 GLU A N 1
ATOM 785 C CA . GLU A 1 100 ? 17.236 36.296 -37.932 1.00 64.88 100 GLU A CA 1
ATOM 786 C C . GLU A 1 100 ? 17.176 37.259 -36.730 1.00 64.88 100 GLU A C 1
ATOM 788 O O . GLU A 1 100 ? 17.469 36.871 -35.597 1.00 64.88 100 GLU A O 1
ATOM 793 N N . ALA A 1 101 ? 16.654 38.473 -36.938 1.00 67.69 101 ALA A N 1
ATOM 794 C CA . ALA A 1 101 ? 16.432 39.454 -35.876 1.00 67.69 101 ALA A CA 1
ATOM 795 C C . ALA A 1 101 ? 15.358 39.011 -34.862 1.00 67.69 101 ALA A C 1
ATOM 797 O O . ALA A 1 101 ? 15.502 39.240 -33.657 1.00 67.69 101 ALA A O 1
ATOM 798 N N . ASP A 1 102 ? 14.304 38.332 -35.323 1.00 60.81 102 ASP A N 1
ATOM 799 C CA . ASP A 1 102 ? 13.230 37.834 -34.454 1.00 60.81 102 ASP A CA 1
ATOM 800 C C . ASP A 1 102 ? 13.695 36.630 -33.633 1.00 60.81 102 ASP A C 1
ATOM 802 O O . ASP A 1 102 ? 13.359 36.502 -32.452 1.00 60.81 102 ASP A O 1
ATOM 806 N N . ARG A 1 103 ? 14.546 35.785 -34.229 1.00 57.38 103 ARG A N 1
ATOM 807 C CA . ARG A 1 103 ? 15.217 34.689 -33.519 1.00 57.38 103 ARG A CA 1
ATOM 808 C C . ARG A 1 103 ? 16.133 35.231 -32.423 1.00 57.38 103 ARG A C 1
ATOM 810 O O . ARG A 1 103 ? 16.052 34.763 -31.291 1.00 57.38 103 ARG A O 1
ATOM 817 N N . ALA A 1 104 ? 16.938 36.253 -32.716 1.00 66.62 104 ALA A N 1
ATOM 818 C CA . ALA A 1 104 ? 17.841 36.863 -31.739 1.00 66.62 104 ALA A CA 1
ATOM 819 C C . ALA A 1 104 ? 17.088 37.480 -30.545 1.00 66.62 104 ALA A C 1
ATOM 821 O O . ALA A 1 104 ? 17.467 37.263 -29.391 1.00 66.62 104 ALA A O 1
ATOM 822 N N . ARG A 1 105 ? 15.975 38.183 -30.799 1.00 62.44 105 ARG A N 1
ATOM 823 C CA . ARG A 1 105 ? 15.124 38.763 -29.744 1.00 62.44 105 ARG A CA 1
ATOM 824 C C . ARG A 1 105 ? 14.486 37.693 -28.862 1.00 62.44 105 ARG A C 1
ATOM 826 O O . ARG A 1 105 ? 14.460 37.846 -27.639 1.00 62.44 105 ARG A O 1
ATOM 833 N N . LEU A 1 106 ? 14.003 36.604 -29.460 1.00 56.50 106 LEU A N 1
ATOM 834 C CA . LEU A 1 106 ? 13.408 35.493 -28.720 1.00 56.50 106 LEU A CA 1
ATOM 835 C C . LEU A 1 106 ? 14.449 34.802 -27.826 1.00 56.50 106 LEU A C 1
ATOM 837 O O . LEU A 1 106 ? 14.189 34.586 -26.642 1.00 56.50 106 LEU A O 1
ATOM 841 N N . THR A 1 107 ? 15.643 34.531 -28.358 1.00 59.59 107 THR A N 1
ATOM 842 C CA . THR A 1 107 ? 16.744 33.906 -27.609 1.00 59.59 107 THR A CA 1
ATOM 843 C C . THR A 1 107 ? 17.201 34.784 -26.445 1.00 59.59 107 THR A C 1
ATOM 845 O O . THR A 1 107 ? 17.277 34.310 -25.313 1.00 59.59 107 THR A O 1
ATOM 848 N N . GLN A 1 108 ? 17.392 36.089 -26.668 1.00 68.00 108 GLN A N 1
ATOM 849 C CA . GLN A 1 108 ? 17.783 37.027 -25.611 1.00 68.00 108 GLN A CA 1
ATOM 850 C C . GLN A 1 108 ? 16.743 37.093 -24.478 1.00 68.00 108 GLN A C 1
ATOM 852 O O . GLN A 1 108 ? 17.091 37.190 -23.296 1.00 68.00 108 GLN A O 1
ATOM 857 N N . HIS A 1 109 ? 15.455 37.025 -24.821 1.00 57.00 109 HIS A N 1
ATOM 858 C CA . HIS A 1 109 ? 14.376 37.062 -23.839 1.00 57.00 109 HIS A CA 1
ATOM 859 C C . HIS A 1 109 ? 14.278 35.758 -23.031 1.00 57.00 109 HIS A C 1
ATOM 861 O O . HIS A 1 109 ? 14.065 35.796 -21.814 1.00 57.00 109 HIS A O 1
ATOM 867 N N . ILE A 1 110 ? 14.483 34.611 -23.687 1.00 58.16 110 ILE A N 1
ATOM 868 C CA . ILE A 1 110 ? 14.559 33.298 -23.035 1.00 58.16 110 ILE A CA 1
ATOM 869 C C . ILE A 1 110 ? 15.749 33.260 -22.071 1.00 58.16 110 ILE A C 1
ATOM 871 O O . ILE A 1 110 ? 15.565 32.913 -20.904 1.00 58.16 110 ILE A O 1
ATOM 875 N N . ASP A 1 111 ? 16.929 33.709 -22.498 1.00 61.34 111 ASP A N 1
ATOM 876 C CA . ASP A 1 111 ? 18.142 33.700 -21.676 1.00 61.34 111 ASP A CA 1
ATOM 877 C C . ASP A 1 111 ? 18.020 34.589 -20.441 1.00 61.34 111 ASP A C 1
ATOM 879 O O . ASP A 1 111 ? 18.338 34.166 -19.324 1.00 61.34 111 ASP A O 1
ATOM 883 N N . ARG A 1 112 ? 17.487 35.806 -20.600 1.00 69.31 112 ARG A N 1
ATOM 884 C CA . ARG A 1 112 ? 17.263 36.721 -19.472 1.00 69.31 112 ARG A CA 1
ATOM 885 C C . ARG A 1 112 ? 16.315 36.111 -18.438 1.00 69.31 112 ARG A C 1
ATOM 887 O O . ARG A 1 112 ? 16.531 36.251 -17.232 1.00 69.31 112 ARG A O 1
ATOM 894 N N . ARG A 1 113 ? 15.272 35.410 -18.891 1.00 56.66 113 ARG A N 1
ATOM 895 C CA . ARG A 1 113 ? 14.284 34.781 -18.006 1.00 56.66 113 ARG A CA 1
ATOM 896 C C . ARG A 1 113 ? 14.823 33.507 -17.355 1.00 56.66 113 ARG A C 1
ATOM 898 O O . ARG A 1 113 ? 14.599 33.311 -16.161 1.00 56.66 113 ARG A O 1
ATOM 905 N N . CYS A 1 114 ? 15.590 32.704 -18.093 1.00 57.81 114 CYS A N 1
ATOM 906 C CA . CYS A 1 114 ? 16.314 31.545 -17.575 1.00 57.81 114 CYS A CA 1
ATOM 907 C C . CYS A 1 114 ? 17.276 31.937 -16.450 1.00 57.81 114 CYS A C 1
ATOM 909 O O . CYS A 1 114 ? 17.254 31.298 -15.399 1.00 57.81 114 CYS A O 1
ATOM 911 N N . ARG A 1 115 ? 18.054 33.016 -16.620 1.00 70.38 115 ARG A N 1
ATOM 912 C CA . ARG A 1 115 ? 18.957 33.522 -15.571 1.00 70.38 115 ARG A CA 1
ATOM 913 C C . ARG A 1 115 ? 18.1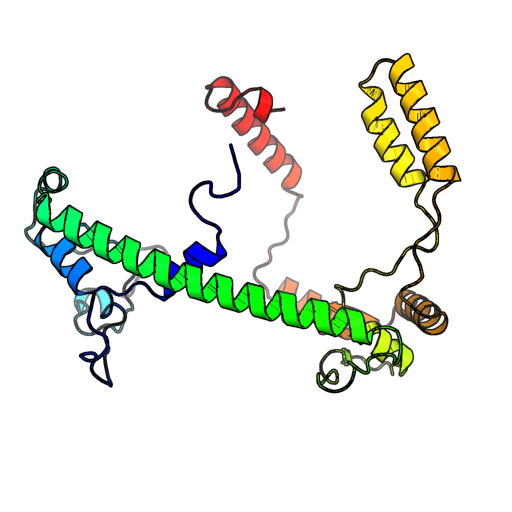98 33.971 -14.325 1.00 70.38 115 ARG A C 1
ATOM 915 O O . ARG A 1 115 ? 18.577 33.610 -13.217 1.00 70.38 115 ARG A O 1
ATOM 922 N N . ARG A 1 116 ? 17.088 34.698 -14.485 1.00 71.00 116 ARG A N 1
ATOM 923 C CA . ARG A 1 116 ? 16.303 35.196 -13.343 1.00 71.00 116 ARG A CA 1
ATOM 924 C C . ARG A 1 116 ? 15.711 34.070 -12.494 1.00 71.00 116 ARG A C 1
ATOM 926 O O . ARG A 1 116 ? 15.757 34.135 -11.270 1.00 71.00 116 ARG A O 1
ATOM 933 N N . GLU A 1 117 ? 15.138 33.052 -13.128 1.00 63.94 117 GLU A N 1
ATOM 934 C CA . GLU A 1 117 ? 14.571 31.917 -12.389 1.00 63.94 117 GLU A CA 1
ATOM 935 C C . GLU A 1 117 ? 15.660 31.007 -11.805 1.00 63.94 117 GLU A C 1
ATOM 937 O O . GLU A 1 117 ? 15.475 30.456 -10.721 1.00 63.94 117 GLU A O 1
ATOM 942 N N . PHE A 1 118 ? 16.822 30.907 -12.463 1.00 78.69 118 PHE A N 1
ATOM 943 C CA . PHE A 1 118 ? 17.994 30.245 -11.893 1.00 78.69 118 PHE A CA 1
ATOM 944 C C . PHE A 1 118 ? 18.448 30.920 -10.593 1.00 78.69 118 PHE A C 1
ATOM 946 O O . PHE A 1 118 ? 18.557 30.235 -9.578 1.00 78.69 118 PHE A O 1
ATOM 953 N N . GLU A 1 119 ? 18.615 32.247 -10.581 1.00 81.69 119 GLU A N 1
ATOM 954 C CA . GLU A 1 119 ? 19.017 32.983 -9.373 1.00 81.69 119 GLU A CA 1
ATOM 955 C C . GLU A 1 119 ? 17.986 32.861 -8.243 1.00 81.69 119 GLU A C 1
ATOM 957 O O . GLU A 1 119 ? 18.350 32.645 -7.089 1.00 81.69 119 GLU A O 1
ATOM 962 N N . LYS A 1 120 ? 16.683 32.880 -8.555 1.00 80.88 120 LYS A N 1
ATOM 963 C CA . LYS A 1 120 ? 15.634 32.637 -7.548 1.00 80.88 120 LYS A CA 1
ATOM 964 C C . LYS A 1 120 ? 15.696 31.233 -6.949 1.00 80.88 120 LYS A C 1
ATOM 966 O O . LYS A 1 120 ? 15.535 31.073 -5.740 1.00 80.88 120 LYS A O 1
ATOM 971 N N . CYS A 1 121 ? 15.878 30.207 -7.779 1.00 74.75 121 CYS A N 1
ATOM 972 C CA . CYS A 1 121 ? 16.014 28.832 -7.301 1.00 74.75 121 CYS A CA 1
ATOM 973 C C . CYS A 1 121 ? 17.285 28.662 -6.469 1.00 74.75 121 CYS A C 1
ATOM 975 O O . CYS A 1 121 ? 17.230 28.042 -5.410 1.00 74.75 121 CYS A O 1
ATOM 977 N N . LYS A 1 122 ? 18.398 29.253 -6.913 1.00 86.31 122 LYS A N 1
ATOM 978 C CA . LYS A 1 122 ? 19.666 29.267 -6.185 1.00 86.31 122 LYS A CA 1
ATOM 979 C C . LYS A 1 122 ? 19.505 29.916 -4.813 1.00 86.31 122 LYS A C 1
ATOM 981 O O . LYS A 1 122 ? 19.853 29.282 -3.827 1.00 86.31 122 LYS A O 1
ATOM 986 N N . ALA A 1 123 ? 18.898 31.101 -4.730 1.00 84.12 123 ALA A N 1
ATOM 987 C CA . ALA A 1 123 ? 18.637 31.784 -3.461 1.00 84.12 123 ALA A CA 1
ATOM 988 C C . ALA A 1 123 ? 17.776 30.938 -2.507 1.00 84.12 123 ALA A C 1
ATOM 990 O O . ALA A 1 123 ? 18.082 30.830 -1.325 1.00 84.12 123 ALA A O 1
ATOM 991 N N . ARG A 1 124 ? 16.738 30.268 -3.025 1.00 81.12 124 ARG A N 1
ATOM 992 C CA . ARG A 1 124 ? 15.861 29.405 -2.218 1.00 81.12 124 ARG A CA 1
ATOM 993 C C . ARG A 1 124 ? 16.576 28.160 -1.690 1.00 81.12 124 ARG A C 1
ATOM 995 O O . ARG A 1 124 ? 16.332 27.750 -0.562 1.00 81.12 124 ARG A O 1
ATOM 1002 N N . GLN A 1 125 ? 17.439 27.553 -2.504 1.00 80.56 125 GLN A N 1
ATOM 1003 C CA . GLN A 1 125 ? 18.250 26.411 -2.077 1.00 80.56 125 GLN A CA 1
ATOM 1004 C C . GLN A 1 125 ? 19.342 26.833 -1.094 1.00 80.56 125 GLN A C 1
ATOM 1006 O O . GLN A 1 125 ? 19.614 26.092 -0.158 1.00 80.56 125 GLN A O 1
ATOM 1011 N N . LEU A 1 126 ? 19.925 28.021 -1.272 1.00 85.06 126 LEU A N 1
ATOM 1012 C CA . LEU A 1 126 ? 20.904 28.578 -0.343 1.00 85.06 126 LEU A CA 1
ATOM 1013 C C . LEU A 1 126 ? 20.272 28.836 1.032 1.00 85.06 126 LEU A C 1
ATOM 1015 O O . LEU A 1 126 ? 20.820 28.387 2.029 1.00 85.06 126 LEU A O 1
ATOM 1019 N N . ALA A 1 127 ? 19.087 29.455 1.067 1.00 82.69 127 ALA A N 1
ATOM 1020 C CA . ALA A 1 127 ? 18.325 29.661 2.299 1.00 82.69 127 ALA A CA 1
ATOM 1021 C C . ALA A 1 127 ? 17.988 28.325 2.980 1.00 82.69 127 ALA A C 1
ATOM 1023 O O . ALA A 1 127 ? 18.287 28.128 4.148 1.00 82.69 127 ALA A O 1
ATOM 1024 N N . LYS A 1 128 ? 17.484 27.345 2.218 1.00 79.81 128 LYS A N 1
ATOM 1025 C CA . LYS A 1 128 ? 17.211 26.000 2.745 1.00 79.81 128 LYS A CA 1
ATOM 1026 C C . LYS A 1 128 ? 18.469 25.312 3.289 1.00 79.81 128 LYS A C 1
ATOM 1028 O O . LYS A 1 128 ? 18.388 24.577 4.266 1.00 79.81 128 LYS A O 1
ATOM 1033 N N . PHE A 1 129 ? 19.613 25.488 2.630 1.00 81.00 129 PHE A N 1
ATOM 1034 C CA . PHE A 1 129 ? 20.882 24.932 3.088 1.00 81.00 129 PHE A CA 1
ATOM 1035 C C . PHE A 1 129 ? 21.320 25.579 4.404 1.00 81.00 129 PHE A C 1
ATOM 1037 O O . PHE A 1 129 ? 21.673 24.852 5.326 1.00 81.00 129 PHE A O 1
ATOM 1044 N N . GLN A 1 130 ? 21.219 26.908 4.503 1.00 82.00 130 GLN A N 1
ATOM 1045 C CA . GLN A 1 130 ? 21.514 27.671 5.717 1.00 82.00 130 GLN A CA 1
ATOM 1046 C C . GLN A 1 130 ? 20.616 27.237 6.882 1.00 82.00 130 GLN A C 1
ATOM 1048 O O . GLN A 1 130 ? 21.145 26.829 7.916 1.00 82.00 130 GLN A O 1
ATOM 1053 N N . ASP A 1 131 ? 19.299 27.164 6.666 1.00 78.44 131 ASP A N 1
ATOM 1054 C CA . ASP A 1 131 ? 18.334 26.670 7.657 1.00 78.44 131 ASP A CA 1
ATOM 1055 C C . ASP A 1 131 ? 18.699 25.258 8.142 1.00 78.44 131 ASP A C 1
ATOM 1057 O O . ASP A 1 131 ? 18.698 24.976 9.336 1.00 78.44 131 ASP A O 1
ATOM 1061 N N . LEU A 1 132 ? 19.067 24.351 7.230 1.00 71.19 132 LEU A N 1
ATOM 1062 C CA . LEU A 1 132 ? 19.433 22.974 7.582 1.00 71.19 132 LEU A CA 1
ATOM 1063 C C . LEU A 1 132 ? 20.768 22.878 8.333 1.00 71.19 132 LEU A C 1
ATOM 1065 O O . LEU A 1 132 ? 20.922 21.990 9.178 1.00 71.19 132 LEU A O 1
ATOM 1069 N N . THR A 1 133 ? 21.726 23.759 8.037 1.00 74.19 133 THR A N 1
ATOM 1070 C CA . THR A 1 133 ? 22.996 23.839 8.769 1.00 74.19 133 THR A CA 1
ATOM 1071 C C . THR A 1 133 ? 22.818 24.457 10.155 1.00 74.19 133 THR A C 1
ATOM 1073 O O . THR A 1 133 ? 23.347 23.919 11.126 1.00 74.19 133 THR A O 1
ATOM 1076 N N . GLU A 1 134 ? 21.996 25.496 10.296 1.00 64.81 134 GLU A N 1
ATOM 1077 C CA . GLU A 1 134 ? 21.662 26.097 11.593 1.00 64.81 134 GLU A CA 1
ATOM 1078 C C . GLU A 1 134 ? 20.834 25.132 12.459 1.00 64.81 134 GLU A C 1
ATOM 1080 O O . GLU A 1 134 ? 21.134 24.924 13.638 1.00 64.81 134 GLU A O 1
ATOM 1085 N N . GLU A 1 135 ? 19.884 24.410 11.856 1.00 57.16 135 GLU A N 1
ATOM 1086 C CA . GLU A 1 135 ? 19.152 23.319 12.505 1.00 57.16 135 GLU A CA 1
ATOM 1087 C C . GLU A 1 135 ? 20.051 22.150 12.924 1.00 57.16 135 GLU A C 1
ATOM 1089 O O . GLU A 1 135 ? 19.652 21.365 13.784 1.00 57.16 135 GLU A O 1
ATOM 1094 N N . SER A 1 136 ? 21.223 21.965 12.312 1.00 53.44 136 SER A N 1
ATOM 1095 C CA . SER A 1 136 ? 22.163 20.909 12.703 1.00 53.44 136 SER A CA 1
ATOM 1096 C C . SER A 1 136 ? 23.014 21.289 13.920 1.00 53.44 136 SER A C 1
ATOM 1098 O O . SER A 1 136 ? 23.304 20.414 14.736 1.00 53.44 136 SER A O 1
ATOM 1100 N N . SER A 1 137 ? 23.288 22.582 14.123 1.00 51.94 137 SER A N 1
ATOM 1101 C CA . SER A 1 137 ? 23.963 23.113 15.318 1.00 51.94 137 SER A CA 1
ATOM 1102 C C . SER A 1 137 ? 23.066 23.097 16.567 1.00 51.94 137 SER A C 1
ATOM 1104 O O . SER A 1 137 ? 23.554 22.899 17.676 1.00 51.94 137 SER A O 1
ATOM 1106 N N . ALA A 1 138 ? 21.743 23.214 16.404 1.00 48.34 138 ALA A N 1
ATOM 1107 C CA . ALA A 1 138 ? 20.772 23.148 17.505 1.00 48.34 138 ALA A CA 1
ATOM 1108 C C . ALA A 1 138 ? 20.440 21.714 17.990 1.00 48.34 138 ALA A C 1
ATOM 1110 O O . ALA A 1 138 ? 19.725 21.539 18.973 1.00 48.34 138 ALA A O 1
ATOM 1111 N N . ARG A 1 139 ? 20.940 20.658 17.327 1.00 46.50 139 ARG A N 1
ATOM 1112 C CA . ARG A 1 139 ? 20.542 19.253 17.585 1.00 46.50 139 ARG A CA 1
ATOM 1113 C C . ARG A 1 139 ? 21.172 18.583 18.807 1.00 46.50 139 ARG A C 1
ATOM 1115 O O . ARG A 1 139 ? 20.855 17.423 19.055 1.00 46.50 139 ARG A O 1
ATOM 1122 N N . HIS A 1 140 ? 22.049 19.245 19.561 1.00 46.88 140 HIS A N 1
ATOM 1123 C CA . HIS A 1 140 ? 22.633 18.633 20.766 1.00 46.88 140 HIS A CA 1
ATOM 1124 C C . HIS A 1 140 ? 21.835 18.859 22.054 1.00 46.88 140 HIS A C 1
ATOM 1126 O O . HIS A 1 140 ? 22.064 18.146 23.026 1.00 46.88 140 HIS A O 1
ATOM 1132 N N . THR A 1 141 ? 20.832 19.738 22.050 1.00 44.12 141 THR A N 1
ATOM 1133 C CA . THR A 1 141 ? 19.991 19.980 23.226 1.00 44.12 141 THR A CA 1
ATOM 1134 C C . THR A 1 141 ? 18.559 20.224 22.769 1.00 44.12 141 THR A C 1
ATOM 1136 O O . THR A 1 141 ? 18.313 21.123 21.980 1.00 44.12 141 THR A O 1
ATOM 1139 N N . THR A 1 142 ? 17.621 19.439 23.301 1.00 38.22 142 THR A N 1
ATOM 1140 C CA . THR A 1 142 ? 16.156 19.445 23.097 1.00 38.22 142 THR A CA 1
ATOM 1141 C C . THR A 1 142 ? 15.588 18.608 21.942 1.00 38.22 142 THR A C 1
ATOM 1143 O O . THR A 1 142 ? 15.763 18.853 20.751 1.00 38.22 142 THR A O 1
ATOM 1146 N N . GLN A 1 143 ? 14.838 17.585 22.357 1.00 41.69 143 GLN A N 1
ATOM 1147 C CA . GLN A 1 143 ? 13.864 16.851 21.562 1.00 41.69 143 GLN A CA 1
ATOM 1148 C C . GLN A 1 143 ? 12.875 17.847 20.941 1.00 41.69 143 GLN A C 1
ATOM 1150 O O . GLN A 1 143 ? 12.247 18.623 21.656 1.00 41.69 143 GLN A O 1
ATOM 1155 N N . ARG A 1 144 ? 12.725 17.836 19.614 1.00 36.09 144 ARG A N 1
ATOM 1156 C CA . ARG A 1 144 ? 11.696 18.634 18.938 1.00 36.09 144 ARG A CA 1
ATOM 1157 C C . ARG A 1 144 ? 10.289 18.132 19.306 1.00 36.09 144 ARG A C 1
ATOM 1159 O O . ARG A 1 144 ? 10.017 16.955 19.067 1.00 36.09 144 ARG A O 1
ATOM 1166 N N . PRO A 1 145 ? 9.363 19.001 19.744 1.00 44.12 145 PRO A N 1
ATOM 1167 C CA . PRO A 1 145 ? 7.933 18.734 19.675 1.00 44.12 145 PRO A CA 1
ATOM 1168 C C . PRO A 1 145 ? 7.417 19.114 18.272 1.00 44.12 145 PRO A C 1
ATOM 1170 O O . PRO A 1 145 ? 7.284 20.293 17.959 1.00 44.12 145 PRO A O 1
ATOM 1173 N N . ILE A 1 146 ? 7.147 18.129 17.402 1.00 45.59 146 ILE A N 1
ATOM 1174 C CA . ILE A 1 146 ? 6.483 18.322 16.083 1.00 45.59 146 ILE A CA 1
ATOM 1175 C C . ILE A 1 146 ? 5.081 17.664 16.063 1.00 45.59 146 ILE A C 1
ATOM 1177 O O . ILE A 1 146 ? 4.562 17.296 15.016 1.00 45.59 146 ILE A O 1
ATOM 1181 N N . GLU A 1 147 ? 4.416 17.495 17.208 1.00 48.38 147 GLU A N 1
ATOM 1182 C CA . GLU A 1 147 ? 3.126 16.775 17.248 1.00 48.38 147 GLU A CA 1
ATOM 1183 C C . GLU A 1 147 ? 1.858 17.653 17.231 1.00 48.38 147 GLU A C 1
ATOM 1185 O O . GLU A 1 147 ? 0.765 17.102 17.179 1.00 48.38 147 GLU A O 1
ATOM 1190 N N . SER A 1 148 ? 1.922 18.991 17.206 1.00 52.31 148 SER A N 1
ATOM 1191 C CA . SER A 1 148 ? 0.747 19.806 17.593 1.00 52.31 148 SER A CA 1
ATOM 1192 C C . SER A 1 148 ? 0.027 20.643 16.517 1.00 52.31 148 SER A C 1
ATOM 1194 O O . SER A 1 148 ? -0.765 21.503 16.890 1.00 52.31 148 SER A O 1
ATOM 1196 N N . ALA A 1 149 ? 0.211 20.422 15.207 1.00 55.56 149 ALA A N 1
ATOM 1197 C CA . ALA A 1 149 ? -0.471 21.254 14.187 1.00 55.56 149 ALA A CA 1
ATOM 1198 C C . ALA A 1 149 ? -1.247 20.500 13.093 1.00 55.56 149 ALA A C 1
ATOM 1200 O O . ALA A 1 149 ? -1.718 21.122 12.140 1.00 55.56 149 ALA A O 1
ATOM 1201 N N . VAL A 1 150 ? -1.400 19.178 13.195 1.00 62.91 150 VAL A N 1
ATOM 1202 C CA . VAL A 1 150 ? -2.237 18.421 12.256 1.00 62.91 150 VAL A CA 1
ATOM 1203 C C . VAL A 1 150 ? -3.405 17.823 13.018 1.00 62.91 150 VAL A C 1
ATOM 1205 O O . VAL A 1 150 ? -3.205 17.017 13.919 1.00 62.91 150 VAL A O 1
ATOM 1208 N N . ASP A 1 151 ? -4.621 18.221 12.646 1.00 68.44 151 ASP A N 1
ATOM 1209 C CA . ASP A 1 151 ? -5.845 17.621 13.167 1.00 68.44 151 ASP A CA 1
ATOM 1210 C C . ASP A 1 151 ? -5.948 16.167 12.675 1.00 68.44 151 ASP A C 1
ATOM 1212 O O . ASP A 1 151 ? -6.334 15.880 11.538 1.00 68.44 151 ASP A O 1
ATOM 1216 N N . THR A 1 152 ? -5.523 15.240 13.531 1.00 73.06 152 THR A N 1
ATOM 1217 C CA . THR A 1 152 ? -5.529 13.795 13.277 1.00 73.06 152 THR A CA 1
ATOM 1218 C C . THR A 1 152 ? -6.881 13.152 13.578 1.00 73.06 152 THR A C 1
ATOM 1220 O O . THR A 1 152 ? -7.054 11.961 13.312 1.00 73.06 152 THR A O 1
ATOM 1223 N N . SER A 1 153 ? -7.866 13.924 14.058 1.00 75.81 153 SER A N 1
ATOM 1224 C CA . SER A 1 153 ? -9.186 13.411 14.457 1.00 75.81 153 SER A CA 1
ATOM 1225 C C . SER A 1 153 ? -9.905 12.659 13.333 1.00 75.81 153 SER A C 1
ATOM 1227 O O . SER A 1 153 ? -10.639 11.710 13.590 1.00 75.81 153 SER A O 1
ATOM 1229 N N . LYS A 1 154 ? -9.657 13.033 12.070 1.00 82.94 154 LYS A N 1
ATOM 1230 C CA . LYS A 1 154 ? -10.291 12.430 10.883 1.00 82.94 154 LYS A CA 1
ATOM 1231 C C . LYS A 1 154 ? -9.498 11.283 10.253 1.00 82.94 154 LYS A C 1
ATOM 1233 O O . LYS A 1 154 ? -9.900 10.770 9.210 1.00 82.94 154 LYS A O 1
ATOM 1238 N N . TRP A 1 155 ? -8.353 10.897 10.814 1.00 87.56 155 TRP A N 1
ATOM 1239 C CA . TRP A 1 155 ? -7.521 9.833 10.236 1.00 87.56 155 TRP A CA 1
ATOM 1240 C C . TRP A 1 155 ? -8.027 8.433 10.561 1.00 87.56 155 TRP A C 1
ATOM 1242 O O . TRP A 1 155 ? -7.711 7.494 9.837 1.00 87.56 155 TRP A O 1
ATOM 1252 N N . VAL A 1 156 ? -8.828 8.283 11.611 1.00 89.81 156 VAL A N 1
ATOM 1253 C CA . VAL A 1 156 ? -9.461 7.011 11.952 1.00 89.81 156 VAL A CA 1
ATOM 1254 C C . VAL A 1 156 ? -10.957 7.240 12.028 1.00 89.81 156 VAL A C 1
ATOM 1256 O O . VAL A 1 156 ? -11.437 7.971 12.887 1.00 89.81 156 VAL A O 1
ATOM 1259 N N . VAL A 1 157 ? -11.691 6.624 11.107 1.00 90.75 157 VAL A N 1
ATOM 1260 C CA . VAL A 1 157 ? -13.150 6.704 11.058 1.00 90.75 157 VAL A CA 1
ATOM 1261 C C . VAL A 1 157 ? -13.701 5.336 11.422 1.00 90.75 157 VAL A C 1
ATOM 1263 O O . VAL A 1 157 ? -13.636 4.393 10.631 1.00 90.75 157 VAL A O 1
ATOM 1266 N N . ASN A 1 158 ? -14.226 5.226 12.638 1.00 92.88 158 ASN A N 1
ATOM 1267 C CA . ASN A 1 158 ? -14.875 4.010 13.094 1.00 92.88 158 ASN A CA 1
ATOM 1268 C C . ASN A 1 158 ? -16.368 4.051 12.753 1.00 92.88 158 ASN A C 1
ATOM 1270 O O . ASN A 1 158 ? -17.100 4.883 13.283 1.00 92.88 158 ASN A O 1
ATOM 1274 N N . LEU A 1 159 ? -16.799 3.161 11.863 1.00 91.75 159 LEU A N 1
ATOM 1275 C CA . LEU A 1 159 ? -18.200 2.942 11.496 1.00 91.75 159 LEU A CA 1
ATOM 1276 C C . LEU A 1 159 ? -18.704 1.571 11.979 1.00 91.75 159 LEU A C 1
ATOM 1278 O O . LEU A 1 159 ? -19.801 1.167 11.605 1.00 91.75 159 LEU A O 1
ATOM 1282 N N . SER A 1 160 ? -17.886 0.842 12.742 1.00 92.62 160 SER A N 1
ATOM 1283 C CA . SER A 1 160 ? -18.242 -0.450 13.327 1.00 92.62 160 SER A CA 1
ATOM 1284 C C . SER A 1 160 ? -18.857 -0.281 14.716 1.00 92.62 160 SER A C 1
ATOM 1286 O O . SER A 1 160 ? -18.620 0.725 15.388 1.00 92.62 160 SER A O 1
ATOM 1288 N N . ALA A 1 161 ? -19.596 -1.290 15.179 1.00 91.25 161 ALA A N 1
ATOM 1289 C CA . ALA A 1 161 ? -20.104 -1.339 16.551 1.00 91.25 161 ALA A CA 1
ATOM 1290 C C . ALA A 1 161 ? -18.994 -1.566 17.601 1.00 91.25 161 ALA A C 1
ATOM 1292 O O . ALA A 1 161 ? -19.205 -1.344 18.796 1.00 91.25 161 ALA A O 1
ATOM 1293 N N . ARG A 1 162 ? -17.801 -2.005 17.177 1.00 91.25 162 ARG A N 1
ATOM 1294 C CA . ARG A 1 162 ? -16.663 -2.259 18.065 1.00 91.25 162 ARG A CA 1
ATOM 1295 C C . ARG A 1 162 ? -16.065 -0.952 18.586 1.00 91.25 162 ARG A C 1
ATOM 1297 O O . ARG A 1 162 ? -15.738 -0.047 17.820 1.00 91.25 162 ARG A O 1
ATOM 1304 N N . THR A 1 163 ? -15.813 -0.892 19.891 1.00 91.62 163 THR A N 1
ATOM 1305 C CA . THR A 1 163 ? -15.055 0.198 20.510 1.00 91.62 163 THR A CA 1
ATOM 1306 C C . THR A 1 163 ? -13.553 -0.013 20.325 1.00 91.62 163 THR A C 1
ATOM 1308 O O . THR A 1 163 ? -13.025 -1.109 20.518 1.00 91.62 163 THR A O 1
ATOM 1311 N N . LEU A 1 164 ? -12.855 1.049 19.923 1.00 90.88 164 LEU A N 1
ATOM 1312 C CA . LEU A 1 164 ? -11.406 1.037 19.740 1.00 90.88 164 LEU A CA 1
ATOM 1313 C C . LEU A 1 164 ? -10.730 1.652 20.953 1.00 90.88 164 LEU A C 1
ATOM 1315 O O . LEU A 1 164 ? -11.158 2.682 21.473 1.00 90.88 164 LEU A O 1
ATOM 1319 N N . THR A 1 165 ? -9.629 1.045 21.364 1.00 92.81 165 THR A N 1
ATOM 1320 C CA . THR A 1 165 ? -8.758 1.615 22.389 1.00 92.81 165 THR A CA 1
ATOM 1321 C C . THR A 1 165 ? -7.972 2.809 21.840 1.00 92.81 165 THR A C 1
ATOM 1323 O O . THR A 1 165 ? -7.790 2.985 20.628 1.00 92.81 165 THR A O 1
ATOM 1326 N N . THR A 1 166 ? -7.451 3.643 22.738 1.00 91.38 166 THR A N 1
ATOM 1327 C CA . THR A 1 166 ? -6.589 4.781 22.377 1.00 91.38 166 THR A CA 1
ATOM 1328 C C . THR A 1 166 ? -5.325 4.327 21.640 1.00 91.38 166 THR A C 1
ATOM 1330 O O . THR A 1 166 ? -4.912 4.961 20.668 1.00 91.38 166 THR A O 1
ATOM 1333 N N . VAL A 1 167 ? -4.754 3.184 22.040 1.00 93.50 167 VAL A N 1
ATOM 1334 C CA . VAL A 1 167 ? -3.583 2.569 21.395 1.00 93.50 167 VAL A CA 1
ATOM 1335 C C . VAL A 1 167 ? -3.913 2.100 19.977 1.00 93.50 167 VAL A C 1
ATOM 1337 O O . VAL A 1 167 ? -3.142 2.369 19.057 1.00 93.50 167 VAL A O 1
ATOM 1340 N N . GLU A 1 168 ? -5.060 1.444 19.775 1.00 92.75 168 GLU A N 1
ATOM 1341 C CA . GLU A 1 168 ? -5.522 1.019 18.445 1.00 92.75 168 GLU A CA 1
ATOM 1342 C C . GLU A 1 168 ? -5.788 2.218 17.535 1.00 92.75 168 GLU A C 1
ATOM 1344 O O . GLU A 1 168 ? -5.372 2.217 16.379 1.00 92.75 168 GLU A O 1
ATOM 1349 N N . THR A 1 169 ? -6.407 3.272 18.063 1.00 91.62 169 THR A N 1
ATOM 1350 C CA . THR A 1 169 ? -6.693 4.495 17.301 1.00 91.62 169 THR A CA 1
ATOM 1351 C C . THR A 1 169 ? -5.397 5.204 16.899 1.00 91.62 169 THR A C 1
ATOM 1353 O O . THR A 1 169 ? -5.221 5.571 15.739 1.00 91.62 169 THR A O 1
ATOM 1356 N N . SER A 1 170 ? -4.433 5.322 17.818 1.00 90.00 170 SER A N 1
ATOM 1357 C CA . SER A 1 170 ? -3.100 5.868 17.528 1.00 90.00 170 SER A CA 1
ATOM 1358 C C . SER A 1 170 ? -2.354 5.037 16.476 1.00 90.00 170 SER A C 1
ATOM 1360 O O . SER A 1 170 ? -1.750 5.586 15.552 1.00 90.00 170 SER A O 1
ATOM 1362 N N . LEU A 1 171 ? -2.431 3.706 16.574 1.00 91.38 171 LEU A N 1
ATOM 1363 C CA . LEU A 1 171 ? -1.821 2.784 15.620 1.00 91.38 171 LEU A CA 1
ATOM 1364 C C . LEU A 1 171 ? -2.431 2.924 14.220 1.00 91.38 171 LEU A C 1
ATOM 1366 O O . LEU A 1 171 ? -1.693 3.073 13.247 1.00 91.38 171 LEU A O 1
ATOM 1370 N N . LEU A 1 172 ? -3.761 2.903 14.116 1.00 90.19 172 LEU A N 1
ATOM 1371 C CA . LEU A 1 172 ? -4.480 3.028 12.845 1.00 90.19 172 LEU A CA 1
ATOM 1372 C C . LEU A 1 172 ? -4.339 4.426 12.235 1.00 90.19 172 LEU A C 1
ATOM 1374 O O . LEU A 1 172 ? -4.346 4.559 11.009 1.00 90.19 172 LEU A O 1
ATOM 1378 N N . GLY A 1 173 ? -4.124 5.445 13.072 1.00 88.94 173 GLY A N 1
ATOM 1379 C CA . GLY A 1 173 ? -3.806 6.808 12.656 1.00 88.94 173 GLY A CA 1
ATOM 1380 C C . GLY A 1 173 ? -2.459 6.938 11.938 1.00 88.94 173 GLY A C 1
ATOM 1381 O O . GLY A 1 173 ? -2.283 7.857 11.141 1.00 88.94 173 GLY A O 1
ATOM 1382 N N . LYS A 1 174 ? -1.518 5.997 12.119 1.00 88.06 174 LYS A N 1
ATOM 1383 C CA . LYS A 1 174 ? -0.277 5.968 11.317 1.00 88.06 174 LYS A CA 1
ATOM 1384 C C . LYS A 1 174 ? -0.566 5.731 9.822 1.00 88.06 174 LYS A C 1
ATOM 1386 O O . LYS A 1 174 ? 0.180 6.222 8.965 1.00 88.06 174 LYS A O 1
ATOM 1391 N N . GLY A 1 175 ? -1.683 5.059 9.524 1.00 87.81 175 GLY A N 1
ATOM 1392 C CA . GLY A 1 175 ? -2.217 4.809 8.185 1.00 87.81 175 GLY A CA 1
ATOM 1393 C C . GLY A 1 175 ? -1.540 3.653 7.441 1.00 87.81 175 GLY A C 1
ATOM 1394 O O . GLY A 1 175 ? -0.494 3.149 7.841 1.00 87.81 175 GLY A O 1
ATOM 1395 N N . PHE A 1 176 ? -2.118 3.259 6.304 1.00 85.69 176 PHE A N 1
ATOM 1396 C CA . PHE A 1 176 ? -1.653 2.117 5.496 1.00 85.69 176 PHE A CA 1
ATOM 1397 C C . PHE A 1 176 ? -0.279 2.311 4.834 1.00 85.69 176 PHE A C 1
ATOM 1399 O O . PHE A 1 176 ? 0.362 1.339 4.449 1.00 85.69 176 PHE A O 1
ATOM 1406 N N . ASN A 1 177 ? 0.209 3.552 4.744 1.00 85.38 177 ASN A N 1
ATOM 1407 C CA . ASN A 1 177 ? 1.555 3.854 4.244 1.00 85.38 177 ASN A CA 1
ATOM 1408 C C . ASN A 1 177 ? 2.649 3.649 5.308 1.00 85.38 177 ASN A C 1
ATOM 1410 O O . ASN A 1 177 ? 3.822 3.908 5.044 1.00 85.38 177 ASN A O 1
ATOM 1414 N N . PHE A 1 178 ? 2.282 3.243 6.525 1.00 88.44 178 PHE A N 1
ATOM 1415 C CA . PHE A 1 178 ? 3.226 2.969 7.596 1.00 88.44 178 PHE A CA 1
ATOM 1416 C C . PHE A 1 178 ? 3.707 1.515 7.530 1.00 88.44 178 PHE A C 1
ATOM 1418 O O . PHE A 1 178 ? 2.968 0.579 7.830 1.00 88.44 178 PHE A O 1
ATOM 1425 N N . THR A 1 179 ? 4.973 1.319 7.170 1.00 87.69 179 THR A N 1
ATOM 1426 C CA . THR A 1 179 ? 5.606 -0.004 7.150 1.00 87.69 179 THR A CA 1
ATOM 1427 C C . THR A 1 179 ? 6.165 -0.343 8.528 1.00 87.69 179 THR A C 1
ATOM 1429 O O . THR A 1 179 ? 7.118 0.293 8.982 1.00 87.69 179 THR A O 1
ATOM 1432 N N . VAL A 1 180 ? 5.603 -1.349 9.197 1.00 88.44 180 VAL A N 1
ATOM 1433 C CA . VAL A 1 180 ? 6.136 -1.860 10.471 1.00 88.44 180 VAL A CA 1
ATOM 1434 C C . VAL A 1 180 ? 7.506 -2.493 10.227 1.00 88.44 180 VAL A C 1
ATOM 1436 O O . VAL A 1 180 ? 7.660 -3.297 9.309 1.00 88.44 180 VAL A O 1
ATOM 1439 N N . THR A 1 181 ? 8.506 -2.132 11.032 1.00 88.75 181 THR A N 1
ATOM 1440 C CA . THR A 1 181 ? 9.840 -2.727 10.903 1.00 88.75 181 THR A CA 1
ATOM 1441 C C . THR A 1 181 ? 9.825 -4.198 11.344 1.00 88.75 181 THR A C 1
ATOM 1443 O O . THR A 1 181 ? 9.222 -4.521 12.372 1.00 88.75 181 THR A O 1
ATOM 1446 N N . PRO A 1 182 ? 10.452 -5.109 10.576 1.00 85.38 182 PRO A N 1
ATOM 1447 C CA . PRO A 1 182 ? 10.489 -6.524 10.920 1.00 85.38 182 PRO A CA 1
ATOM 1448 C C . PRO A 1 182 ? 11.360 -6.768 12.157 1.00 85.38 182 PRO A C 1
ATOM 1450 O O . PRO A 1 182 ? 12.385 -6.116 12.354 1.00 85.38 182 PRO A O 1
ATOM 1453 N N . ASP A 1 183 ? 10.961 -7.745 12.973 1.00 83.94 183 ASP A N 1
ATOM 1454 C CA . ASP A 1 183 ? 11.674 -8.115 14.205 1.00 83.94 183 ASP A CA 1
ATOM 1455 C C . ASP A 1 183 ? 12.974 -8.888 13.952 1.00 83.94 183 ASP A C 1
ATOM 1457 O O . ASP A 1 183 ? 13.838 -8.974 14.822 1.00 83.94 183 ASP A O 1
ATOM 1461 N N . HIS A 1 184 ? 13.109 -9.467 12.763 1.00 88.12 184 HIS A N 1
ATOM 1462 C CA . HIS A 1 184 ? 14.243 -10.279 12.351 1.00 88.12 184 HIS A CA 1
ATOM 1463 C C . HIS A 1 184 ? 14.592 -9.978 10.894 1.00 88.12 184 HIS A C 1
ATOM 1465 O O . HIS A 1 184 ? 13.751 -9.536 10.112 1.00 88.12 184 HIS A O 1
ATOM 1471 N N . VAL A 1 185 ? 15.849 -10.216 10.529 1.00 87.62 185 VAL A N 1
ATOM 1472 C CA . VAL A 1 185 ? 16.292 -10.124 9.136 1.00 87.62 185 VAL A CA 1
ATOM 1473 C C . VAL A 1 185 ? 15.697 -11.319 8.375 1.00 87.62 185 VAL A C 1
ATOM 1475 O O . VAL A 1 185 ? 15.884 -12.451 8.831 1.00 87.62 185 VAL A O 1
ATOM 1478 N N . PRO A 1 186 ? 14.989 -11.117 7.245 1.00 88.69 186 PRO A N 1
ATOM 1479 C CA . PRO A 1 186 ? 14.359 -12.198 6.487 1.00 88.69 186 PRO A CA 1
ATOM 1480 C C . PRO A 1 186 ? 15.409 -12.979 5.681 1.00 88.69 186 PRO A C 1
ATOM 1482 O O . PRO A 1 186 ? 15.504 -12.882 4.459 1.00 88.69 186 PRO A O 1
ATOM 1485 N N . ALA A 1 187 ? 16.240 -13.750 6.384 1.00 90.56 187 ALA A N 1
ATOM 1486 C CA . ALA A 1 187 ? 17.345 -14.497 5.790 1.00 90.56 187 ALA A CA 1
ATOM 1487 C C . ALA A 1 187 ? 16.861 -15.514 4.747 1.00 90.56 187 ALA A C 1
ATOM 1489 O O . ALA A 1 187 ? 17.505 -15.679 3.719 1.00 90.56 187 ALA A O 1
ATOM 1490 N N . THR A 1 188 ? 15.715 -16.155 4.976 1.00 90.69 188 THR A N 1
ATOM 1491 C CA . THR A 1 188 ? 15.125 -17.135 4.054 1.00 90.69 188 THR A CA 1
ATOM 1492 C C . THR A 1 188 ? 14.742 -16.515 2.714 1.00 90.69 188 THR A C 1
ATOM 1494 O O . THR A 1 188 ? 15.064 -17.082 1.676 1.00 90.69 188 THR A O 1
ATOM 1497 N N . GLU A 1 189 ? 14.104 -15.343 2.720 1.00 91.19 189 GLU A N 1
ATOM 1498 C CA . GLU A 1 189 ? 13.704 -14.630 1.500 1.00 91.19 189 GLU A CA 1
ATOM 1499 C C . GLU A 1 189 ? 14.923 -14.126 0.726 1.00 91.19 189 GLU A C 1
ATOM 1501 O O . GLU A 1 189 ? 15.007 -14.303 -0.490 1.00 91.19 189 GLU A O 1
ATOM 1506 N N . ILE A 1 190 ? 15.902 -13.557 1.439 1.00 91.50 190 ILE A N 1
ATOM 1507 C CA . ILE A 1 190 ? 17.152 -13.076 0.842 1.00 91.50 190 ILE A CA 1
ATOM 1508 C C . ILE A 1 190 ? 17.913 -14.243 0.207 1.00 91.50 190 ILE A C 1
ATOM 1510 O O . ILE A 1 190 ? 18.308 -14.155 -0.953 1.00 91.50 190 ILE A O 1
ATOM 1514 N N . VAL A 1 191 ? 18.077 -15.355 0.931 1.00 92.56 191 VAL A N 1
ATOM 1515 C CA . VAL A 1 191 ? 18.755 -16.551 0.416 1.00 92.56 191 VAL A CA 1
ATOM 1516 C C . VAL A 1 191 ? 17.986 -17.151 -0.755 1.00 92.56 191 VAL A C 1
ATOM 1518 O O . VAL A 1 191 ? 18.608 -17.476 -1.755 1.00 92.56 191 VAL A O 1
ATOM 1521 N N . ALA A 1 192 ? 16.656 -17.252 -0.697 1.00 93.19 192 ALA A N 1
ATOM 1522 C CA . ALA A 1 192 ? 15.863 -17.771 -1.812 1.00 93.19 192 ALA A CA 1
ATOM 1523 C C . ALA A 1 192 ? 16.005 -16.904 -3.075 1.00 93.19 192 ALA A C 1
ATOM 1525 O O . ALA A 1 192 ? 16.162 -17.433 -4.180 1.00 93.19 192 ALA A O 1
ATOM 1526 N N . SER A 1 193 ? 15.996 -15.576 -2.917 1.00 92.69 193 SER A N 1
ATOM 1527 C CA . SER A 1 193 ? 16.205 -14.638 -4.021 1.00 92.69 193 SER A CA 1
ATOM 1528 C C . SER A 1 193 ? 17.605 -14.768 -4.618 1.00 92.69 193 SER A C 1
ATOM 1530 O O . SER A 1 193 ? 17.737 -14.818 -5.839 1.00 92.69 193 SER A O 1
ATOM 1532 N N . VAL A 1 194 ? 18.641 -14.830 -3.776 1.00 93.62 194 VAL A N 1
ATOM 1533 C CA . VAL A 1 194 ? 20.033 -14.989 -4.219 1.00 93.62 194 VAL A CA 1
ATOM 1534 C C . VAL A 1 194 ? 20.229 -16.353 -4.874 1.00 93.62 194 VAL A C 1
ATOM 1536 O O . VAL A 1 194 ? 20.741 -16.436 -5.978 1.00 93.62 194 VAL A O 1
ATOM 1539 N N . GLU A 1 195 ? 19.759 -17.439 -4.272 1.00 92.75 195 GLU A N 1
ATOM 1540 C CA . GLU A 1 195 ? 19.950 -18.784 -4.820 1.00 92.75 195 GLU A CA 1
ATOM 1541 C C . GLU A 1 195 ? 19.266 -18.942 -6.186 1.00 92.75 195 GLU A C 1
ATOM 1543 O O . GLU A 1 195 ? 19.775 -19.616 -7.079 1.00 92.75 195 GLU A O 1
ATOM 1548 N N . THR A 1 196 ? 18.137 -18.258 -6.395 1.00 92.81 196 THR A N 1
ATOM 1549 C CA . THR A 1 196 ? 17.463 -18.227 -7.699 1.00 92.81 196 THR A CA 1
ATOM 1550 C C . THR A 1 196 ? 18.319 -17.556 -8.775 1.00 92.81 196 THR A C 1
ATOM 1552 O O . THR A 1 196 ? 18.329 -18.026 -9.914 1.00 92.81 196 THR A O 1
ATOM 1555 N N . THR A 1 197 ? 19.059 -16.493 -8.442 1.00 90.69 197 THR A N 1
ATOM 1556 C CA . THR A 1 197 ? 19.971 -15.837 -9.392 1.00 90.69 197 THR A CA 1
ATOM 1557 C C . THR A 1 197 ? 21.267 -16.625 -9.582 1.00 90.69 197 THR A C 1
ATOM 1559 O O . THR A 1 197 ? 21.770 -16.694 -10.704 1.00 90.69 197 THR A O 1
ATOM 1562 N N . LEU A 1 198 ? 21.760 -17.293 -8.534 1.00 91.88 198 LEU A N 1
ATOM 1563 C CA . LEU A 1 198 ? 22.985 -18.098 -8.573 1.00 91.88 198 LEU A CA 1
ATOM 1564 C C . LEU A 1 198 ? 22.888 -19.337 -9.469 1.00 91.88 198 LEU A C 1
ATOM 1566 O O . LEU A 1 198 ? 23.904 -19.758 -10.010 1.00 91.88 198 LEU A O 1
ATOM 1570 N N . LYS A 1 199 ? 21.687 -19.878 -9.714 1.00 89.31 199 LYS A N 1
ATOM 1571 C CA . LYS A 1 199 ? 21.474 -21.002 -10.653 1.00 89.31 199 LYS A CA 1
ATOM 1572 C C . LYS A 1 199 ? 21.986 -20.747 -12.076 1.00 89.31 199 LYS A C 1
ATOM 1574 O O . LYS A 1 199 ? 22.133 -21.697 -12.836 1.00 89.31 199 LYS A O 1
ATOM 1579 N N . ARG A 1 200 ? 22.181 -19.482 -12.462 1.00 87.44 200 ARG A N 1
ATOM 1580 C CA . ARG A 1 200 ? 22.639 -19.084 -13.803 1.00 87.44 200 ARG A CA 1
ATOM 1581 C C . ARG A 1 200 ? 24.151 -18.858 -13.891 1.00 87.44 200 ARG A C 1
ATOM 1583 O O . ARG A 1 200 ? 24.636 -18.592 -14.985 1.00 87.44 200 ARG A O 1
ATOM 1590 N N . LEU A 1 201 ? 24.861 -18.899 -12.765 1.00 89.62 201 LEU A N 1
ATOM 1591 C CA . LEU A 1 201 ? 26.297 -18.636 -12.686 1.00 89.62 201 LEU A CA 1
ATOM 1592 C C . LEU A 1 201 ? 27.089 -19.939 -12.591 1.00 89.62 201 LEU A C 1
ATOM 1594 O O . LEU A 1 201 ? 26.540 -20.999 -12.285 1.00 89.62 201 LEU A O 1
ATOM 1598 N N . ASP A 1 202 ? 28.390 -19.850 -12.853 1.00 93.06 202 ASP A N 1
ATOM 1599 C CA . ASP A 1 202 ? 29.311 -20.947 -12.600 1.00 93.06 202 ASP A CA 1
ATOM 1600 C C . ASP A 1 202 ? 29.332 -21.304 -11.099 1.00 93.06 202 ASP A C 1
ATOM 1602 O O . ASP A 1 202 ? 29.165 -20.433 -10.234 1.00 93.06 202 ASP A O 1
ATOM 1606 N N . PRO A 1 203 ? 29.504 -22.595 -10.765 1.00 90.44 203 PRO A N 1
ATOM 1607 C CA . PRO A 1 203 ? 29.388 -23.068 -9.389 1.00 90.44 203 PRO A CA 1
ATOM 1608 C C . PRO A 1 203 ? 30.439 -22.457 -8.452 1.00 90.44 203 PRO A C 1
ATOM 1610 O O . PRO A 1 203 ? 30.168 -22.305 -7.263 1.00 90.44 203 PRO A O 1
ATOM 1613 N N . GLU A 1 204 ? 31.606 -22.073 -8.974 1.00 92.81 204 GLU A N 1
ATOM 1614 C CA . GLU A 1 204 ? 32.709 -21.514 -8.192 1.00 92.81 204 GLU A CA 1
ATOM 1615 C C . GLU A 1 204 ? 32.415 -20.069 -7.756 1.00 92.81 204 GLU A C 1
ATOM 1617 O O . GLU A 1 204 ? 32.466 -19.753 -6.564 1.00 92.81 204 GLU A O 1
ATOM 1622 N N . THR A 1 205 ? 31.983 -19.211 -8.684 1.00 90.56 205 THR A N 1
ATOM 1623 C CA . THR A 1 205 ? 31.534 -17.842 -8.386 1.00 90.56 205 THR A CA 1
ATOM 1624 C C . THR A 1 205 ? 30.285 -17.852 -7.511 1.00 90.56 205 THR A C 1
ATOM 1626 O O . THR A 1 205 ? 30.171 -17.053 -6.577 1.00 90.56 205 THR A O 1
ATOM 1629 N N . ALA A 1 206 ? 29.356 -18.781 -7.759 1.00 93.19 206 ALA A N 1
ATOM 1630 C CA . ALA A 1 206 ? 28.172 -18.936 -6.922 1.00 93.19 206 ALA A CA 1
ATOM 1631 C C . ALA A 1 206 ? 28.540 -19.240 -5.461 1.00 93.19 206 ALA A C 1
ATOM 1633 O O . ALA A 1 206 ? 27.971 -18.636 -4.551 1.00 93.19 206 ALA A O 1
ATOM 1634 N N . ASP A 1 207 ? 29.524 -20.106 -5.219 1.00 92.94 207 ASP A N 1
ATOM 1635 C CA . ASP A 1 207 ? 29.991 -20.429 -3.869 1.00 92.94 207 ASP A CA 1
ATOM 1636 C C . ASP A 1 207 ? 30.653 -19.249 -3.154 1.00 92.94 207 ASP A C 1
ATOM 1638 O O . ASP A 1 207 ? 30.437 -19.062 -1.951 1.00 92.94 207 ASP A O 1
ATOM 1642 N N . VAL A 1 208 ? 31.409 -18.414 -3.873 1.00 94.69 208 VAL A N 1
ATOM 1643 C CA . VAL A 1 208 ? 31.958 -17.168 -3.315 1.00 94.69 208 VAL A CA 1
ATOM 1644 C C . VAL A 1 208 ? 30.824 -16.250 -2.857 1.00 94.69 208 VAL A C 1
ATOM 1646 O O . VAL A 1 208 ? 30.818 -15.793 -1.711 1.00 94.69 208 VAL A O 1
ATOM 1649 N N . VAL A 1 209 ? 29.809 -16.046 -3.702 1.00 93.81 209 VAL A N 1
ATOM 1650 C CA . VAL A 1 209 ? 28.648 -15.211 -3.360 1.00 93.81 209 VAL A CA 1
ATOM 1651 C C . VAL A 1 209 ? 27.863 -15.801 -2.185 1.00 93.81 209 VAL A C 1
ATOM 1653 O O . VAL A 1 209 ? 27.484 -15.059 -1.277 1.00 93.81 209 VAL A O 1
ATOM 1656 N N . ARG A 1 210 ? 27.667 -17.128 -2.127 1.00 94.44 210 ARG A N 1
ATOM 1657 C CA . ARG A 1 210 ? 27.018 -17.790 -0.978 1.00 94.44 210 ARG A CA 1
ATOM 1658 C C . ARG A 1 210 ? 27.754 -17.505 0.330 1.00 94.44 210 ARG A C 1
ATOM 1660 O O . ARG A 1 210 ? 27.105 -17.205 1.336 1.00 94.44 210 ARG A O 1
ATOM 1667 N N . ARG A 1 211 ? 29.092 -17.572 0.337 1.00 94.62 211 ARG A N 1
ATOM 1668 C CA . ARG A 1 211 ? 29.912 -17.279 1.529 1.00 94.62 211 ARG A CA 1
ATOM 1669 C C . ARG A 1 211 ? 29.767 -15.823 1.965 1.00 94.62 211 ARG A C 1
ATOM 1671 O O . ARG A 1 211 ? 29.505 -15.580 3.143 1.00 94.62 211 ARG A O 1
ATOM 1678 N N . GLU A 1 212 ? 29.854 -14.878 1.032 1.00 94.56 212 GLU A N 1
ATOM 1679 C CA . GLU A 1 212 ? 29.717 -13.442 1.317 1.00 94.56 212 GLU A CA 1
ATOM 1680 C C . GLU A 1 212 ? 28.322 -13.073 1.834 1.00 94.56 212 GLU A C 1
ATOM 1682 O O . GLU A 1 212 ? 28.177 -12.332 2.816 1.00 94.56 212 GLU A O 1
ATOM 1687 N N . VAL A 1 213 ? 27.272 -13.638 1.232 1.00 94.81 213 VAL A N 1
ATOM 1688 C CA . VAL A 1 213 ? 25.888 -13.429 1.675 1.00 94.81 213 VAL A CA 1
ATOM 1689 C C . VAL A 1 213 ? 25.674 -14.019 3.067 1.00 94.81 213 VAL A C 1
ATOM 1691 O O . VAL A 1 213 ? 25.128 -13.340 3.935 1.00 94.81 213 VAL A O 1
ATOM 1694 N N . ASN A 1 214 ? 26.167 -15.231 3.340 1.00 94.06 214 ASN A N 1
ATOM 1695 C CA . ASN A 1 214 ? 26.081 -15.844 4.670 1.00 94.06 214 ASN A CA 1
ATOM 1696 C C . ASN A 1 214 ? 26.844 -15.020 5.728 1.00 94.06 214 ASN A C 1
ATOM 1698 O O . ASN A 1 214 ? 26.322 -14.755 6.813 1.00 94.06 214 ASN A O 1
ATOM 1702 N N . ALA A 1 215 ? 28.048 -14.540 5.404 1.00 94.12 215 ALA A N 1
ATOM 1703 C CA . ALA A 1 215 ? 28.828 -13.668 6.282 1.00 94.12 215 ALA A CA 1
ATOM 1704 C C . ALA A 1 215 ? 28.127 -12.323 6.546 1.00 94.12 215 ALA A C 1
ATOM 1706 O O . ALA A 1 215 ? 28.200 -11.782 7.653 1.00 94.12 215 ALA A O 1
ATOM 1707 N N . SER A 1 216 ? 27.436 -11.776 5.547 1.00 93.00 216 SER A N 1
ATOM 1708 C CA . SER A 1 216 ? 26.651 -10.544 5.677 1.00 93.00 216 SER A CA 1
ATOM 1709 C C . SER A 1 216 ? 25.403 -10.756 6.536 1.00 93.00 216 SER A C 1
ATOM 1711 O O . SER A 1 216 ? 25.153 -9.972 7.450 1.00 93.00 216 SER A O 1
ATOM 1713 N N . LEU A 1 217 ? 24.670 -11.854 6.329 1.00 92.50 217 LEU A N 1
ATOM 1714 C CA . LEU A 1 217 ? 23.477 -12.199 7.109 1.00 92.50 217 LEU A CA 1
ATOM 1715 C C . LEU A 1 217 ? 23.798 -12.471 8.583 1.00 92.50 217 LEU A C 1
ATOM 1717 O O . LEU A 1 217 ? 23.049 -12.040 9.453 1.00 92.50 217 LEU A O 1
ATOM 1721 N N . ARG A 1 218 ? 24.936 -13.113 8.884 1.00 90.75 218 ARG A N 1
ATOM 1722 C CA . ARG A 1 218 ? 25.396 -13.336 10.269 1.00 90.75 218 ARG A CA 1
ATOM 1723 C C . ARG A 1 218 ? 25.717 -12.042 11.016 1.00 90.75 218 ARG A C 1
ATOM 1725 O O . ARG A 1 218 ? 25.579 -11.990 12.234 1.00 90.75 218 ARG A O 1
ATOM 1732 N N . ARG A 1 219 ? 26.172 -11.011 10.299 1.00 91.81 219 ARG A N 1
ATOM 1733 C CA . ARG A 1 219 ? 26.495 -9.691 10.866 1.00 91.81 219 ARG A CA 1
ATOM 1734 C C . ARG A 1 219 ? 25.289 -8.751 10.907 1.00 91.81 219 ARG A C 1
ATOM 1736 O O . ARG A 1 219 ? 25.302 -7.788 11.675 1.00 91.81 219 ARG A O 1
ATOM 1743 N N . ALA A 1 220 ? 24.268 -9.006 10.092 1.00 89.81 220 ALA A N 1
ATOM 1744 C CA . ALA A 1 220 ? 23.098 -8.152 9.977 1.00 89.81 220 ALA A CA 1
ATOM 1745 C C . ALA A 1 220 ? 22.295 -8.123 11.286 1.00 89.81 220 ALA A C 1
ATOM 1747 O O . ALA A 1 220 ? 21.970 -9.156 11.870 1.00 89.81 220 ALA A O 1
ATOM 1748 N N . ARG A 1 221 ? 21.943 -6.916 11.739 1.00 88.12 221 ARG A N 1
ATOM 1749 C CA . ARG A 1 221 ? 21.056 -6.696 12.889 1.00 88.12 221 ARG A CA 1
ATOM 1750 C C . ARG A 1 221 ? 19.726 -6.127 12.399 1.00 88.12 221 ARG A C 1
ATOM 1752 O O . ARG A 1 221 ? 19.740 -5.315 11.471 1.00 88.12 221 ARG A O 1
ATOM 1759 N N . PRO A 1 222 ? 18.589 -6.518 13.000 1.00 86.31 222 PRO A N 1
ATOM 1760 C CA . PRO A 1 222 ? 17.304 -5.949 12.629 1.00 86.31 222 PRO A CA 1
ATOM 1761 C C . PRO A 1 222 ? 17.282 -4.434 12.903 1.00 86.31 222 PRO A C 1
ATOM 1763 O O . PRO A 1 222 ? 17.938 -3.959 13.840 1.00 86.31 222 PRO A O 1
ATOM 1766 N N . PRO A 1 223 ? 16.545 -3.659 12.090 1.00 86.56 223 PRO A N 1
ATOM 1767 C CA . PRO A 1 223 ? 16.377 -2.231 12.314 1.00 86.56 223 PRO A CA 1
ATOM 1768 C C . PRO A 1 223 ? 15.650 -1.966 13.639 1.00 86.56 223 PRO A C 1
ATOM 1770 O O . PRO A 1 223 ? 14.940 -2.818 14.172 1.00 86.56 223 PRO A O 1
ATOM 1773 N N . ARG A 1 224 ? 15.800 -0.749 14.176 1.00 86.81 224 ARG A N 1
ATOM 1774 C CA . ARG A 1 224 ? 15.083 -0.345 15.394 1.00 86.81 224 ARG A CA 1
ATOM 1775 C C . ARG A 1 224 ? 13.565 -0.429 15.169 1.00 86.81 224 ARG A C 1
ATOM 1777 O O . ARG A 1 224 ? 13.065 -0.047 14.108 1.00 86.81 224 ARG A O 1
ATOM 1784 N N . SER A 1 225 ? 12.834 -0.917 16.174 1.00 88.50 225 SER A N 1
ATOM 1785 C CA . SER A 1 225 ? 11.369 -0.994 16.109 1.00 88.50 225 SER A CA 1
ATOM 1786 C C . SER A 1 225 ? 10.765 0.405 15.978 1.00 88.50 225 SER A C 1
ATOM 1788 O O . SER A 1 225 ? 11.103 1.299 16.751 1.00 88.50 225 SER A O 1
ATOM 1790 N N . ASN A 1 226 ? 9.853 0.587 15.024 1.00 91.19 226 ASN A N 1
ATOM 1791 C CA . ASN A 1 226 ? 9.107 1.835 14.828 1.00 91.19 226 ASN A CA 1
ATOM 1792 C C . ASN A 1 226 ? 7.710 1.827 15.490 1.00 91.19 226 ASN A C 1
ATOM 1794 O O . ASN A 1 226 ? 6.931 2.777 15.343 1.00 91.19 226 ASN A O 1
ATOM 1798 N N . ILE A 1 227 ? 7.396 0.763 16.237 1.00 90.44 227 ILE A N 1
ATOM 1799 C CA . ILE A 1 227 ? 6.190 0.615 17.062 1.00 90.44 227 ILE A CA 1
ATOM 1800 C C . ILE A 1 227 ? 6.555 0.169 18.479 1.00 90.44 227 ILE A C 1
ATOM 1802 O O . ILE A 1 227 ? 7.554 -0.529 18.683 1.00 90.44 227 ILE A O 1
ATOM 1806 N N . ASN A 1 228 ? 5.737 0.555 19.458 1.00 91.56 228 ASN A N 1
ATOM 1807 C CA . ASN A 1 228 ? 5.901 0.108 20.841 1.00 91.56 228 ASN A CA 1
ATOM 1808 C C . ASN A 1 228 ? 5.270 -1.290 21.059 1.00 91.56 228 ASN A C 1
ATOM 1810 O O . ASN A 1 228 ? 4.583 -1.840 20.190 1.00 91.56 228 ASN A O 1
ATOM 1814 N N . ARG A 1 229 ? 5.528 -1.892 22.228 1.00 91.00 229 ARG A N 1
ATOM 1815 C CA . ARG A 1 229 ? 5.027 -3.235 22.575 1.00 91.00 229 ARG A CA 1
ATOM 1816 C C . ARG A 1 229 ? 3.497 -3.293 22.591 1.00 91.00 229 ARG A C 1
ATOM 1818 O O . ARG A 1 229 ? 2.927 -4.254 22.084 1.00 91.00 229 ARG A O 1
ATOM 1825 N N . GLU A 1 230 ? 2.849 -2.269 23.133 1.00 92.94 230 GLU A N 1
ATOM 1826 C CA . GLU A 1 230 ? 1.387 -2.180 23.234 1.00 92.94 230 GLU A CA 1
ATOM 1827 C C . GLU A 1 230 ? 0.725 -2.095 21.856 1.00 92.94 230 GLU A C 1
ATOM 1829 O O . GLU A 1 230 ? -0.188 -2.859 21.568 1.00 92.94 230 GLU A O 1
ATOM 1834 N N . GLN A 1 231 ? 1.253 -1.264 20.954 1.00 92.62 231 GLN A N 1
ATOM 1835 C CA . GLN A 1 231 ? 0.836 -1.165 19.554 1.00 92.62 231 GLN A CA 1
ATOM 1836 C C . GLN A 1 231 ? 0.986 -2.503 18.835 1.00 92.62 231 GLN A C 1
ATOM 1838 O O . GLN A 1 231 ? 0.141 -2.866 18.026 1.00 92.62 231 GLN A O 1
ATOM 1843 N N . ARG A 1 232 ? 2.036 -3.275 19.132 1.00 92.00 232 ARG A N 1
ATOM 1844 C CA . ARG A 1 232 ? 2.209 -4.609 18.544 1.00 92.00 232 ARG A CA 1
ATOM 1845 C C . ARG A 1 232 ? 1.167 -5.607 19.045 1.00 92.00 232 ARG A C 1
ATOM 1847 O O . ARG A 1 232 ? 0.696 -6.429 18.261 1.00 92.00 232 ARG A O 1
ATOM 1854 N N . ILE A 1 233 ? 0.820 -5.552 20.330 1.00 93.62 233 ILE A N 1
ATOM 1855 C CA . ILE A 1 233 ? -0.248 -6.376 20.913 1.00 93.62 233 ILE A CA 1
ATOM 1856 C C . ILE A 1 233 ? -1.594 -5.978 20.298 1.00 93.62 233 ILE A C 1
ATOM 1858 O O . ILE A 1 233 ? -2.305 -6.847 19.800 1.00 93.62 233 ILE A O 1
ATOM 1862 N N . ALA A 1 234 ? -1.880 -4.678 20.230 1.00 94.31 234 ALA A N 1
ATOM 1863 C CA . ALA A 1 234 ? -3.064 -4.130 19.578 1.00 94.31 234 ALA A CA 1
ATOM 1864 C C . ALA A 1 234 ? -3.157 -4.559 18.105 1.00 94.31 234 ALA A C 1
ATOM 1866 O O . ALA A 1 234 ? -4.199 -5.032 17.669 1.00 94.31 234 ALA A O 1
ATOM 1867 N N . LEU A 1 235 ? -2.057 -4.502 17.345 1.00 93.19 235 LEU A N 1
ATOM 1868 C CA . LEU A 1 235 ? -2.024 -4.947 15.948 1.00 93.19 235 LEU A CA 1
ATOM 1869 C C . LEU A 1 235 ? -2.372 -6.436 15.807 1.00 93.19 235 LEU A C 1
ATOM 1871 O O . LEU A 1 235 ? -3.098 -6.820 14.891 1.00 93.19 235 LEU A O 1
ATOM 1875 N N . LYS A 1 236 ? -1.861 -7.285 16.710 1.00 93.38 236 LYS A N 1
ATOM 1876 C CA . LYS A 1 236 ? -2.196 -8.716 16.732 1.00 93.38 236 LYS A CA 1
ATOM 1877 C C . LYS A 1 236 ? -3.667 -8.941 17.080 1.00 93.38 236 LYS A C 1
ATOM 1879 O O . LYS A 1 236 ? -4.306 -9.743 16.407 1.00 93.38 236 LYS A O 1
ATOM 1884 N N . ALA A 1 237 ? -4.197 -8.217 18.065 1.00 94.88 237 ALA A N 1
ATOM 1885 C CA . ALA A 1 237 ? -5.604 -8.290 18.454 1.00 94.88 237 ALA A CA 1
ATOM 1886 C C . ALA A 1 237 ? -6.532 -7.846 17.310 1.00 94.88 237 ALA A C 1
ATOM 1888 O O . ALA A 1 237 ? -7.451 -8.574 16.946 1.00 94.88 237 ALA A O 1
ATOM 1889 N N . LEU A 1 238 ? -6.236 -6.709 16.667 1.00 93.44 238 LEU A N 1
ATOM 1890 C CA . LEU A 1 238 ? -6.957 -6.218 15.487 1.00 93.44 238 LEU A CA 1
ATOM 1891 C C . LEU A 1 238 ? -6.921 -7.220 14.327 1.00 93.44 238 LEU A C 1
ATOM 1893 O O . LEU A 1 238 ? -7.926 -7.402 13.655 1.00 93.44 238 LEU A O 1
ATOM 1897 N N . ARG A 1 239 ? -5.785 -7.893 14.098 1.00 93.62 239 ARG A N 1
ATOM 1898 C CA . ARG A 1 239 ? -5.650 -8.907 13.039 1.00 93.62 239 ARG A CA 1
ATOM 1899 C C . ARG A 1 239 ? -6.435 -10.191 13.325 1.00 93.62 239 ARG A C 1
ATOM 1901 O O . ARG A 1 239 ? -6.824 -10.882 12.387 1.00 93.62 239 ARG A O 1
ATOM 1908 N N . GLN A 1 240 ? -6.583 -10.562 14.593 1.00 94.19 240 GLN A N 1
ATOM 1909 C CA . GLN A 1 240 ? -7.307 -11.771 14.994 1.00 94.19 240 GLN A CA 1
ATOM 1910 C C . GLN A 1 240 ? -8.820 -11.561 15.022 1.00 94.19 240 GLN A C 1
ATOM 1912 O O . GLN A 1 240 ? -9.564 -12.529 14.854 1.00 94.19 240 GLN A O 1
ATOM 1917 N N . ASP A 1 241 ? -9.270 -10.323 15.212 1.00 94.50 241 ASP A N 1
ATOM 1918 C CA . ASP A 1 241 ? -10.687 -10.010 15.230 1.00 94.50 241 ASP A CA 1
ATOM 1919 C C . ASP A 1 241 ? -11.315 -10.164 13.837 1.00 94.50 241 ASP A C 1
ATOM 1921 O O . ASP A 1 241 ? -10.959 -9.474 12.885 1.00 94.50 241 ASP A O 1
ATOM 1925 N N . ARG A 1 242 ? -12.273 -11.089 13.735 1.00 94.31 242 ARG A N 1
ATOM 1926 C CA . ARG A 1 242 ? -13.044 -11.362 12.514 1.00 94.31 242 ARG A CA 1
ATOM 1927 C C . ARG A 1 242 ? -14.375 -10.613 12.463 1.00 94.31 242 ARG A C 1
ATOM 1929 O O . ARG A 1 242 ? -15.114 -10.794 11.500 1.00 94.31 242 ARG A O 1
ATOM 1936 N N . SER A 1 243 ? -14.713 -9.851 13.504 1.00 95.19 243 SER A N 1
ATOM 1937 C CA . SER A 1 243 ? -15.932 -9.042 13.558 1.00 95.19 243 SER A CA 1
ATOM 1938 C C . SER A 1 243 ? -15.793 -7.746 12.765 1.00 95.19 243 SER A C 1
ATOM 1940 O O . SER A 1 243 ? -16.784 -7.284 12.199 1.00 95.19 243 SER A O 1
ATOM 1942 N N . ILE A 1 244 ? -14.570 -7.233 12.589 1.00 94.94 244 ILE A N 1
ATOM 1943 C CA . ILE A 1 244 ? -14.295 -5.979 11.883 1.00 94.94 244 ILE A CA 1
ATOM 1944 C C . ILE A 1 244 ? -13.458 -6.160 10.610 1.00 94.94 244 ILE A C 1
ATOM 1946 O O . ILE A 1 244 ? -12.640 -7.068 10.486 1.00 94.94 244 ILE A O 1
ATOM 1950 N N . VAL A 1 245 ? -13.623 -5.223 9.679 1.00 94.75 245 VAL A N 1
ATOM 1951 C CA . VAL A 1 245 ? -12.817 -5.069 8.465 1.00 94.75 245 VAL A CA 1
ATOM 1952 C C . VAL A 1 245 ? -12.219 -3.665 8.460 1.00 94.75 245 VAL A C 1
ATOM 1954 O O . VAL A 1 245 ? -12.936 -2.673 8.589 1.00 94.75 245 VAL A O 1
ATOM 1957 N N . ILE A 1 246 ? -10.897 -3.579 8.304 1.00 94.12 246 ILE A N 1
ATOM 1958 C CA . ILE A 1 246 ? -10.145 -2.317 8.283 1.00 94.12 246 ILE A CA 1
ATOM 1959 C C . ILE A 1 246 ? -9.704 -2.043 6.845 1.00 94.12 246 ILE A C 1
ATOM 1961 O O . ILE A 1 246 ? -8.982 -2.844 6.253 1.00 94.12 246 ILE A O 1
ATOM 1965 N N . LEU A 1 247 ? -10.128 -0.912 6.284 1.00 92.50 247 LEU A N 1
ATOM 1966 C CA . LEU A 1 247 ? -9.917 -0.555 4.882 1.00 92.50 247 LEU A CA 1
ATOM 1967 C C . LEU A 1 247 ? -9.234 0.808 4.745 1.00 92.50 247 LEU A C 1
ATOM 1969 O O . LEU A 1 247 ? -9.491 1.712 5.548 1.00 92.50 247 LEU A O 1
ATOM 1973 N N . PRO A 1 248 ? -8.409 1.005 3.702 1.00 90.88 248 PRO A N 1
ATOM 1974 C CA . PRO A 1 248 ? -7.962 2.338 3.335 1.00 90.88 248 PRO A CA 1
ATOM 1975 C C . PRO A 1 248 ? -9.145 3.154 2.802 1.00 90.88 248 PRO A C 1
ATOM 1977 O O . PRO A 1 248 ? -9.966 2.660 2.025 1.00 90.88 248 PRO A O 1
ATOM 1980 N N . ALA A 1 249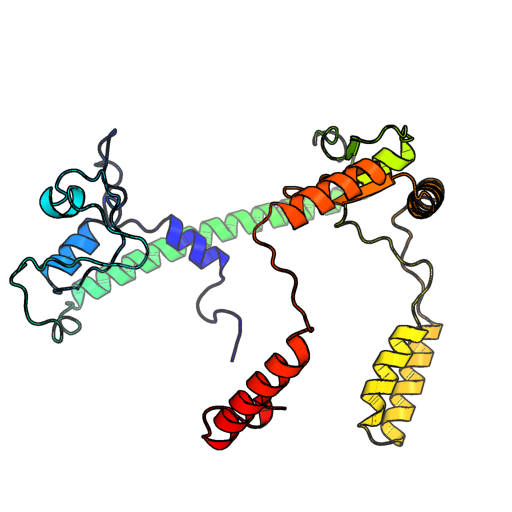 ? -9.226 4.427 3.184 1.00 85.75 249 ALA A N 1
ATOM 1981 C CA . ALA A 1 249 ? -10.155 5.350 2.549 1.00 85.75 249 ALA A CA 1
ATOM 1982 C C . ALA A 1 249 ? -9.744 5.609 1.087 1.00 85.75 249 ALA A C 1
ATOM 1984 O O . ALA A 1 249 ? -8.561 5.694 0.764 1.00 85.75 249 ALA A O 1
ATOM 1985 N N . ASN A 1 250 ? -10.727 5.811 0.202 1.00 77.00 250 ASN A N 1
ATOM 1986 C CA . ASN A 1 250 ? -10.491 6.122 -1.218 1.00 77.00 250 ASN A CA 1
ATOM 1987 C C . ASN A 1 250 ? -9.648 7.407 -1.398 1.00 77.00 250 ASN A C 1
ATOM 1989 O O . ASN A 1 250 ? -8.819 7.507 -2.299 1.00 77.00 250 ASN A O 1
ATOM 1993 N N . LYS A 1 251 ? -9.820 8.392 -0.505 1.00 72.38 251 LYS A N 1
ATOM 1994 C CA . LYS A 1 251 ? -9.057 9.645 -0.513 1.00 72.38 251 LYS A CA 1
ATOM 1995 C C . LYS A 1 251 ? -8.352 9.867 0.822 1.00 72.38 251 LYS A C 1
ATOM 1997 O O . LYS A 1 251 ? -8.992 9.888 1.870 1.00 72.38 251 LYS A O 1
ATOM 2002 N N . GLY A 1 252 ? -7.052 10.145 0.761 1.00 72.62 252 GLY A N 1
ATOM 2003 C CA . GLY A 1 252 ? -6.256 10.582 1.909 1.00 72.62 252 GLY A CA 1
ATOM 2004 C C . GLY A 1 252 ? -5.596 9.446 2.695 1.00 72.62 252 GLY A C 1
ATOM 2005 O O . GLY A 1 252 ? -5.431 8.338 2.199 1.00 72.62 252 GLY A O 1
ATOM 2006 N N . ARG A 1 253 ? -5.161 9.763 3.921 1.00 79.31 253 ARG A N 1
ATOM 2007 C CA . ARG A 1 253 ? -4.437 8.850 4.831 1.00 79.31 253 ARG A CA 1
ATOM 2008 C C . ARG A 1 253 ? -5.354 8.128 5.826 1.00 79.31 253 ARG A C 1
ATOM 2010 O O . ARG A 1 253 ? -4.849 7.506 6.754 1.00 79.31 253 ARG A O 1
ATOM 2017 N N . ALA A 1 254 ? -6.669 8.258 5.671 1.00 87.81 254 ALA A N 1
ATOM 2018 C CA . ALA A 1 254 ? -7.618 7.778 6.661 1.00 87.81 254 ALA A CA 1
ATOM 2019 C C . ALA A 1 254 ? -7.841 6.261 6.573 1.00 87.81 254 ALA A C 1
ATOM 2021 O O . ALA A 1 254 ? -7.904 5.688 5.483 1.00 87.81 254 ALA A O 1
ATOM 2022 N N . SER A 1 255 ? -8.001 5.642 7.737 1.00 91.31 255 SER A N 1
ATOM 2023 C CA . SER A 1 255 ? -8.380 4.244 7.914 1.00 91.31 255 SER A CA 1
ATOM 2024 C C . SER A 1 255 ? -9.856 4.183 8.304 1.00 91.31 255 SER A C 1
ATOM 2026 O O . SER A 1 255 ? -10.274 4.851 9.252 1.00 91.31 255 SER A O 1
ATOM 2028 N N . VAL A 1 256 ? -10.646 3.397 7.573 1.00 92.12 256 VAL A N 1
ATOM 2029 C CA . VAL A 1 256 ? -12.075 3.190 7.839 1.00 92.12 256 VAL A CA 1
ATOM 2030 C C . VAL A 1 256 ? -12.274 1.792 8.400 1.00 92.12 256 VAL A C 1
ATOM 2032 O O . VAL A 1 256 ? -11.729 0.827 7.865 1.00 92.12 256 VAL A O 1
ATOM 2035 N N . ILE A 1 257 ? -13.052 1.683 9.470 1.00 94.19 257 ILE A N 1
ATOM 2036 C CA . ILE A 1 257 ? -13.319 0.415 10.153 1.00 94.19 257 ILE A CA 1
ATOM 2037 C C . ILE A 1 257 ? -14.811 0.137 10.059 1.00 94.19 257 ILE A C 1
ATOM 2039 O O . ILE A 1 257 ? -15.622 1.012 10.359 1.00 94.19 257 ILE A O 1
ATOM 2043 N N . LEU A 1 258 ? -15.164 -1.062 9.609 1.00 94.75 258 LEU A N 1
ATOM 2044 C CA . LEU A 1 258 ? -16.539 -1.498 9.386 1.00 94.75 258 LEU A CA 1
ATOM 2045 C C . LEU A 1 258 ? -16.781 -2.836 10.068 1.00 94.75 258 LEU A C 1
ATOM 2047 O O . LEU A 1 258 ? -15.865 -3.648 10.175 1.00 94.75 258 LEU A O 1
ATOM 2051 N N . ASP A 1 259 ? -18.027 -3.098 10.450 1.00 96.44 259 ASP A N 1
ATOM 2052 C CA . ASP A 1 259 ? -18.437 -4.457 10.786 1.00 96.44 259 ASP A CA 1
ATOM 2053 C C . ASP A 1 259 ? -18.368 -5.349 9.546 1.00 96.44 259 ASP A C 1
ATOM 2055 O O . ASP A 1 259 ? -18.662 -4.938 8.418 1.00 96.44 259 ASP A O 1
ATOM 2059 N N . THR A 1 260 ? -17.994 -6.604 9.759 1.00 95.75 260 THR A N 1
ATOM 2060 C CA . THR A 1 260 ? -17.748 -7.546 8.664 1.00 95.75 260 THR A CA 1
ATOM 2061 C C . THR A 1 260 ? -19.025 -7.880 7.903 1.00 95.75 260 THR A C 1
ATOM 2063 O O . THR A 1 260 ? -18.977 -8.041 6.687 1.00 95.75 260 THR A O 1
ATOM 2066 N N . HIS A 1 261 ? -20.168 -7.952 8.589 1.00 95.69 261 HIS A N 1
ATOM 2067 C CA . HIS A 1 261 ? -21.465 -8.157 7.943 1.00 95.69 261 HIS A CA 1
ATOM 2068 C C . HIS A 1 261 ? -21.814 -6.970 7.037 1.00 95.69 261 HIS A C 1
ATOM 2070 O O . HIS A 1 261 ? -21.981 -7.148 5.838 1.00 95.69 261 HIS A O 1
ATOM 2076 N N . THR A 1 262 ? -21.769 -5.747 7.575 1.00 95.06 262 THR A N 1
ATOM 2077 C CA . THR A 1 262 ? -22.020 -4.507 6.823 1.00 95.06 262 THR A CA 1
ATOM 2078 C C . THR A 1 262 ? -21.106 -4.361 5.607 1.00 95.06 262 THR A C 1
ATOM 2080 O O . THR A 1 262 ? -21.528 -3.878 4.559 1.00 95.06 262 THR A O 1
ATOM 2083 N N . TYR A 1 263 ? -19.835 -4.757 5.732 1.00 95.00 263 TYR A N 1
ATOM 2084 C CA . TYR A 1 263 ? -18.910 -4.772 4.602 1.00 95.00 263 TYR A CA 1
ATOM 2085 C C . TYR A 1 263 ? -19.328 -5.786 3.530 1.00 95.00 263 TYR A C 1
ATOM 2087 O O . TYR A 1 263 ? -19.332 -5.438 2.350 1.00 95.00 263 TYR A O 1
ATOM 2095 N N . ARG A 1 264 ? -19.684 -7.015 3.928 1.00 95.06 264 ARG A N 1
ATOM 2096 C CA . ARG A 1 264 ? -20.131 -8.063 3.000 1.00 95.06 264 ARG A CA 1
ATOM 2097 C C . ARG A 1 264 ? -21.402 -7.661 2.268 1.00 95.06 264 ARG A C 1
ATOM 2099 O O . ARG A 1 264 ? -21.384 -7.686 1.046 1.00 95.06 264 ARG A O 1
ATOM 2106 N N . ASP A 1 265 ? -22.421 -7.182 2.977 1.00 95.38 265 ASP A N 1
ATOM 2107 C CA . ASP A 1 265 ? -23.686 -6.763 2.359 1.00 95.38 265 ASP A CA 1
ATOM 2108 C C . ASP A 1 265 ? -23.459 -5.681 1.303 1.00 95.38 265 ASP A C 1
ATOM 2110 O O . ASP A 1 265 ? -23.953 -5.776 0.184 1.00 95.38 265 ASP A O 1
ATOM 2114 N N . LYS A 1 266 ? -22.644 -4.668 1.632 1.00 92.69 266 LYS A N 1
ATOM 2115 C CA . LYS A 1 266 ? -22.299 -3.595 0.692 1.00 92.69 266 LYS A CA 1
ATOM 2116 C C . LYS A 1 266 ? -21.498 -4.101 -0.500 1.00 92.69 266 LYS A C 1
ATOM 2118 O O . LYS A 1 266 ? -21.643 -3.563 -1.593 1.00 92.69 266 LYS A O 1
ATOM 2123 N N . MET A 1 267 ? -20.622 -5.085 -0.303 1.00 92.62 267 MET A N 1
ATOM 2124 C CA . MET A 1 267 ? -19.883 -5.699 -1.407 1.00 92.62 267 MET A CA 1
ATOM 2125 C C . MET A 1 267 ? -20.811 -6.508 -2.308 1.00 92.62 267 MET A C 1
ATOM 2127 O O . MET A 1 267 ? -20.719 -6.374 -3.525 1.00 92.62 267 MET A O 1
ATOM 2131 N N . ASP A 1 268 ? -21.732 -7.279 -1.738 1.00 93.81 268 ASP A N 1
ATOM 2132 C CA . ASP A 1 268 ? -22.708 -8.060 -2.498 1.00 93.81 268 ASP A CA 1
ATOM 2133 C C . ASP A 1 268 ? -23.674 -7.148 -3.266 1.00 93.81 268 ASP A C 1
ATOM 2135 O O . ASP A 1 268 ? -23.928 -7.374 -4.453 1.00 93.81 268 ASP A O 1
ATOM 2139 N N . GLU A 1 269 ? -24.137 -6.061 -2.642 1.00 94.50 269 GLU A N 1
ATOM 2140 C CA . GLU A 1 269 ? -24.921 -5.008 -3.292 1.00 94.50 269 GLU A CA 1
ATOM 2141 C C . GLU A 1 269 ? -24.133 -4.365 -4.441 1.00 94.50 269 GLU A C 1
ATOM 2143 O O . GLU A 1 269 ? -24.637 -4.282 -5.562 1.00 94.50 269 GLU A O 1
ATOM 2148 N N . LEU A 1 270 ? -22.880 -3.961 -4.207 1.00 92.19 270 LEU A N 1
ATOM 2149 C CA . LEU A 1 270 ? -22.024 -3.325 -5.213 1.00 92.19 270 LEU A CA 1
ATOM 2150 C C . LEU A 1 270 ? -21.708 -4.260 -6.388 1.00 92.19 270 LEU A C 1
ATOM 2152 O O . LEU A 1 270 ? -21.656 -3.812 -7.531 1.00 92.19 270 LEU A O 1
ATOM 2156 N N . ILE A 1 271 ? -21.496 -5.551 -6.131 1.00 92.31 271 ILE A N 1
ATOM 2157 C CA . ILE A 1 271 ? -21.244 -6.551 -7.175 1.00 92.31 271 ILE A CA 1
ATOM 2158 C C . ILE A 1 271 ? -22.519 -6.815 -7.982 1.00 92.31 271 ILE A C 1
ATOM 2160 O O . ILE A 1 271 ? -22.437 -6.963 -9.200 1.00 92.31 271 ILE A O 1
ATOM 2164 N N . SER A 1 272 ? -23.680 -6.848 -7.324 1.00 91.25 272 SER A N 1
ATOM 2165 C CA . SER A 1 272 ? -24.969 -7.131 -7.967 1.00 91.25 272 SER A CA 1
ATOM 2166 C C . SER A 1 272 ? -25.507 -5.947 -8.773 1.00 91.25 272 SER A C 1
ATOM 2168 O O . SER A 1 272 ? -26.096 -6.144 -9.832 1.00 91.25 272 SER A O 1
ATOM 21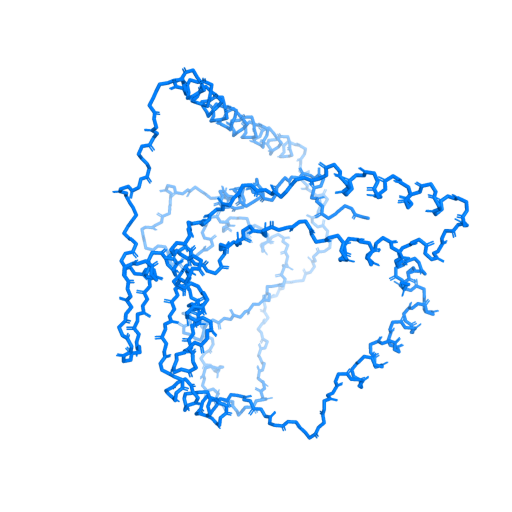70 N N . THR A 1 273 ? -25.316 -4.720 -8.281 1.00 93.00 273 THR A N 1
ATOM 2171 C CA . THR A 1 273 ? -25.830 -3.484 -8.902 1.00 93.00 273 THR A CA 1
ATOM 2172 C C . THR A 1 273 ? -24.803 -2.770 -9.782 1.00 93.00 273 THR A C 1
ATOM 2174 O O . THR A 1 273 ? -25.175 -1.977 -10.648 1.00 93.00 273 THR A O 1
ATOM 2177 N N . GLY A 1 274 ? -23.510 -3.016 -9.561 1.00 86.06 274 GLY A N 1
ATOM 2178 C CA . GLY A 1 274 ? -22.418 -2.331 -10.243 1.00 86.06 274 GLY A CA 1
ATOM 2179 C C . GLY A 1 274 ? -22.198 -2.781 -11.693 1.00 86.06 274 GLY A C 1
ATOM 2180 O O . GLY A 1 274 ? -22.856 -3.689 -12.194 1.00 86.06 274 GLY A O 1
ATOM 2181 N N . PRO A 1 275 ? -21.209 -2.193 -12.393 1.00 87.69 275 PRO A N 1
ATOM 2182 C CA . PRO A 1 275 ? -20.898 -2.499 -13.796 1.00 87.69 275 PRO A CA 1
ATOM 2183 C C . PRO A 1 275 ? -20.197 -3.862 -13.986 1.00 87.69 275 PRO A C 1
ATOM 2185 O O . PRO A 1 275 ? -19.541 -4.095 -15.004 1.00 87.69 275 PRO A O 1
ATOM 2188 N N . TYR A 1 276 ? -20.265 -4.749 -12.993 1.00 88.62 276 TYR A N 1
ATOM 2189 C CA . TYR A 1 276 ? -19.536 -6.008 -12.963 1.00 88.62 276 TYR A CA 1
ATOM 2190 C C . TYR A 1 276 ? -20.329 -7.113 -13.662 1.00 88.62 276 TYR A C 1
ATOM 2192 O O . TYR A 1 276 ? -21.547 -7.206 -13.556 1.00 88.62 276 TYR A O 1
ATOM 2200 N N . ARG A 1 277 ? -19.624 -7.995 -14.377 1.00 86.56 277 ARG A N 1
ATOM 2201 C CA . ARG A 1 277 ? -20.220 -9.161 -15.036 1.00 86.56 277 ARG A CA 1
ATOM 2202 C C . ARG A 1 277 ? -19.469 -10.415 -14.629 1.00 86.56 277 ARG A C 1
ATOM 2204 O O . ARG A 1 277 ? -18.258 -10.497 -14.831 1.00 86.56 277 ARG A O 1
ATOM 2211 N N . LYS A 1 278 ? -20.191 -11.411 -14.112 1.00 86.69 278 LYS A N 1
ATOM 2212 C CA . LYS A 1 278 ? -19.619 -12.722 -13.786 1.00 86.69 278 LYS A CA 1
ATOM 2213 C C . LYS A 1 278 ? -19.058 -13.370 -15.054 1.00 86.69 278 LYS A C 1
ATOM 2215 O O . LYS A 1 278 ? -19.761 -13.512 -16.053 1.00 86.69 278 LYS A O 1
ATOM 2220 N N . LEU A 1 279 ? -17.786 -13.754 -15.011 1.00 89.12 279 LEU A N 1
ATOM 2221 C CA . LEU A 1 279 ? -17.130 -14.493 -16.088 1.00 89.12 279 LEU A CA 1
ATOM 2222 C C . LEU A 1 279 ? -17.213 -15.995 -15.802 1.00 89.12 279 LEU A C 1
ATOM 2224 O O . LEU A 1 279 ? -17.039 -16.421 -14.663 1.00 89.12 279 LEU A O 1
ATOM 2228 N N . ALA A 1 280 ? -17.477 -16.798 -16.836 1.00 89.75 280 ALA A N 1
ATOM 2229 C CA . ALA A 1 280 ? -17.568 -18.256 -16.713 1.00 89.75 280 ALA A CA 1
ATOM 2230 C C . ALA A 1 280 ? -16.198 -18.922 -16.496 1.00 89.75 280 ALA A C 1
ATOM 2232 O O . ALA A 1 280 ? -16.107 -19.977 -15.876 1.00 89.75 280 ALA A O 1
ATOM 2233 N N . LYS A 1 281 ? -15.133 -18.306 -17.015 1.00 90.00 281 LYS A N 1
ATOM 2234 C CA . LYS A 1 281 ? -13.751 -18.764 -16.875 1.00 90.00 281 LYS A CA 1
ATOM 2235 C C . LYS A 1 281 ? -12.826 -17.557 -16.800 1.00 90.0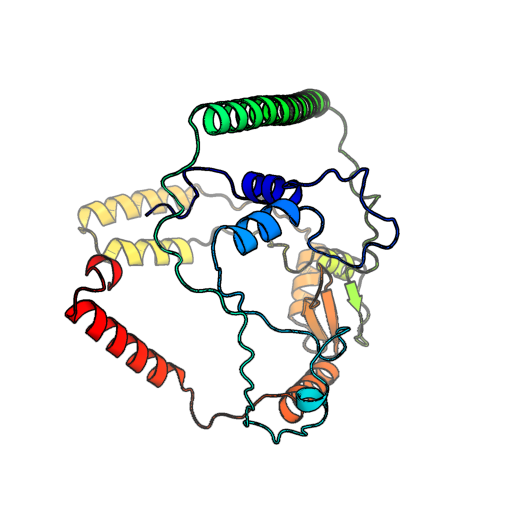0 281 LYS A C 1
ATOM 2237 O O . LYS A 1 281 ? -13.104 -16.537 -17.433 1.00 90.00 281 LYS A O 1
ATOM 2242 N N . ASP A 1 282 ? -11.737 -17.695 -16.053 1.00 90.19 282 ASP A N 1
ATOM 2243 C CA . ASP A 1 282 ? -10.671 -16.700 -16.012 1.00 90.19 282 ASP A CA 1
ATOM 2244 C C . ASP A 1 282 ? -10.058 -16.524 -17.422 1.00 90.19 282 ASP A C 1
ATOM 2246 O O . ASP A 1 282 ? -9.547 -17.496 -17.993 1.00 90.19 282 ASP A O 1
ATOM 2250 N N . PRO A 1 283 ? -10.133 -15.320 -18.027 1.00 90.94 283 PRO A N 1
ATOM 2251 C CA . PRO A 1 283 ? -9.585 -15.067 -19.353 1.00 90.94 283 PRO A CA 1
ATOM 2252 C C . PRO A 1 283 ? -8.060 -14.904 -19.355 1.00 90.94 283 PRO A C 1
ATOM 2254 O O . PRO A 1 283 ? -7.492 -14.805 -20.442 1.00 90.94 283 PRO A O 1
ATOM 2257 N N . THR A 1 284 ? -7.399 -14.869 -18.191 1.00 92.19 284 THR A N 1
ATOM 2258 C CA . THR A 1 284 ? -5.970 -14.547 -18.058 1.00 92.19 284 THR A CA 1
ATOM 2259 C C . THR A 1 284 ? -5.096 -15.435 -18.941 1.00 92.19 284 THR A C 1
ATOM 2261 O O . THR A 1 284 ? -4.326 -14.913 -19.736 1.00 92.19 284 THR A O 1
ATOM 2264 N N . ASP A 1 285 ? -5.279 -16.758 -18.917 1.00 90.19 285 ASP A N 1
ATOM 2265 C CA . ASP A 1 285 ? -4.490 -17.685 -19.750 1.00 90.19 285 ASP A CA 1
ATOM 2266 C C . ASP A 1 285 ? -4.685 -17.430 -21.257 1.00 90.19 285 ASP A C 1
ATOM 2268 O O . ASP A 1 285 ? -3.725 -17.385 -22.028 1.00 90.19 285 ASP A O 1
ATOM 2272 N N . ARG A 1 286 ? -5.927 -17.169 -21.690 1.00 91.69 286 ARG A N 1
ATOM 2273 C CA . ARG A 1 286 ? -6.223 -16.834 -23.093 1.00 91.69 286 ARG A CA 1
ATOM 2274 C C . ARG A 1 286 ? -5.566 -15.515 -23.500 1.00 91.69 286 ARG A C 1
ATOM 2276 O O . ARG A 1 286 ? -4.988 -15.439 -24.582 1.00 91.69 286 ARG A O 1
ATOM 2283 N N . LEU A 1 287 ? -5.676 -14.489 -22.659 1.00 92.62 287 LEU A N 1
ATOM 2284 C CA . LEU A 1 287 ? -5.088 -13.173 -22.906 1.00 92.62 287 LEU A CA 1
ATOM 2285 C C . LEU A 1 287 ? -3.562 -13.255 -22.939 1.00 92.62 287 LEU A C 1
ATOM 2287 O O . LEU A 1 287 ? -2.963 -12.725 -23.868 1.00 92.62 287 LEU A O 1
ATOM 2291 N N . CYS A 1 288 ? -2.945 -13.985 -22.007 1.00 91.06 288 CYS A N 1
ATOM 2292 C CA . CYS A 1 288 ? -1.508 -14.239 -22.004 1.00 91.06 288 CYS A CA 1
ATOM 2293 C C . CYS A 1 288 ? -1.065 -14.881 -23.319 1.00 91.06 288 CYS A C 1
ATOM 2295 O O . CYS A 1 288 ? -0.169 -14.357 -23.967 1.00 91.06 288 CYS A O 1
ATOM 2297 N N . ARG A 1 289 ? -1.742 -15.941 -23.782 1.00 92.94 289 ARG A N 1
ATOM 2298 C CA . ARG A 1 289 ? -1.416 -16.581 -25.070 1.00 92.94 289 ARG A CA 1
ATOM 2299 C C . ARG A 1 289 ? -1.554 -15.632 -26.255 1.00 92.94 289 ARG A C 1
ATOM 2301 O O . ARG A 1 289 ? -0.707 -15.650 -27.141 1.00 92.94 289 ARG A O 1
ATOM 2308 N N . MET A 1 290 ? -2.599 -14.803 -26.276 1.00 93.69 290 MET A N 1
ATOM 2309 C CA . MET A 1 290 ? -2.778 -13.791 -27.322 1.00 93.69 290 MET A CA 1
ATOM 2310 C C . MET A 1 290 ? -1.647 -12.758 -27.311 1.00 93.69 290 MET A C 1
ATOM 2312 O O . MET A 1 290 ? -1.108 -12.445 -28.369 1.00 93.69 290 MET A O 1
ATOM 2316 N N . ILE A 1 291 ? -1.258 -12.272 -26.130 1.00 93.19 291 ILE A N 1
ATOM 2317 C CA . ILE A 1 291 ? -0.148 -11.328 -25.967 1.00 93.19 291 ILE A CA 1
ATOM 2318 C C . ILE A 1 291 ? 1.163 -11.982 -26.409 1.00 93.19 291 ILE A C 1
ATOM 2320 O O . ILE A 1 291 ? 1.875 -11.406 -27.222 1.00 93.19 291 ILE A O 1
ATOM 2324 N N . THR A 1 292 ? 1.466 -13.202 -25.957 1.00 91.12 292 THR A N 1
ATOM 2325 C CA . THR A 1 292 ? 2.675 -13.932 -26.365 1.00 91.12 292 THR A CA 1
ATOM 2326 C C . THR A 1 292 ? 2.715 -14.160 -27.875 1.00 91.12 292 THR A C 1
ATOM 2328 O O . THR A 1 292 ? 3.769 -13.996 -28.483 1.00 91.12 292 THR A O 1
ATOM 2331 N N . ALA A 1 293 ? 1.578 -14.475 -28.503 1.00 90.25 293 ALA A N 1
ATOM 2332 C CA . ALA A 1 293 ? 1.488 -14.629 -29.953 1.00 90.25 293 ALA A CA 1
ATOM 2333 C C . ALA A 1 293 ? 1.745 -13.309 -30.700 1.00 90.25 293 ALA A C 1
ATOM 2335 O O . ALA A 1 293 ? 2.459 -13.306 -31.701 1.00 90.25 293 ALA A O 1
ATOM 2336 N N . GLN A 1 294 ? 1.214 -12.183 -30.207 1.00 89.81 294 GLN A N 1
ATOM 2337 C CA . GLN A 1 294 ? 1.501 -10.864 -30.779 1.00 89.81 294 GLN A CA 1
ATOM 2338 C C . GLN A 1 294 ? 2.962 -10.453 -30.581 1.00 89.81 294 GLN A C 1
ATOM 2340 O O . GLN A 1 294 ? 3.589 -9.986 -31.527 1.00 89.81 294 GLN A O 1
ATOM 2345 N N . LEU A 1 295 ? 3.527 -10.673 -29.392 1.00 88.88 295 LEU A N 1
ATOM 2346 C CA . LEU A 1 295 ? 4.939 -10.405 -29.116 1.00 88.88 295 LEU A CA 1
ATOM 2347 C C . LEU A 1 295 ? 5.851 -11.256 -30.007 1.00 88.88 295 LEU A C 1
ATOM 2349 O O . LEU A 1 295 ? 6.841 -10.752 -30.524 1.00 88.88 295 LEU A O 1
ATOM 2353 N N . PHE A 1 296 ? 5.501 -12.525 -30.236 1.00 88.06 296 PHE A N 1
ATOM 2354 C CA . PHE A 1 296 ? 6.236 -13.399 -31.150 1.00 88.06 296 PHE A CA 1
ATOM 2355 C C . PHE A 1 296 ? 6.174 -12.896 -32.598 1.00 88.06 296 PHE A C 1
ATOM 2357 O O . PHE A 1 296 ? 7.192 -12.876 -33.285 1.00 88.06 296 PHE A O 1
ATOM 2364 N N . ALA A 1 297 ? 4.999 -12.456 -33.060 1.00 88.06 297 ALA A N 1
ATOM 2365 C CA . ALA A 1 297 ? 4.845 -11.882 -34.394 1.00 88.06 297 ALA A CA 1
ATOM 2366 C C . ALA A 1 297 ? 5.680 -10.601 -34.573 1.00 88.06 297 ALA A C 1
ATOM 2368 O O . ALA A 1 297 ? 6.317 -10.450 -35.611 1.00 88.06 297 ALA A O 1
ATOM 2369 N N . LEU A 1 298 ? 5.722 -9.737 -33.553 1.00 88.00 298 LEU A N 1
ATOM 2370 C CA . LEU A 1 298 ? 6.507 -8.498 -33.540 1.00 88.00 298 LEU A CA 1
ATOM 2371 C C . LEU A 1 298 ? 8.025 -8.739 -33.459 1.00 88.00 298 LEU A C 1
ATOM 2373 O O . LEU A 1 298 ? 8.796 -8.016 -34.084 1.00 88.00 298 LEU A O 1
ATOM 2377 N N . ASN A 1 299 ? 8.468 -9.770 -32.731 1.00 87.56 299 ASN A N 1
ATOM 2378 C CA . ASN A 1 299 ? 9.872 -10.195 -32.759 1.00 87.56 299 ASN A CA 1
ATOM 2379 C C . ASN A 1 299 ? 10.239 -10.727 -34.157 1.00 87.56 299 ASN A C 1
ATOM 2381 O O . ASN A 1 299 ? 11.253 -10.360 -34.741 1.00 87.56 299 ASN A O 1
ATOM 2385 N N . LYS A 1 300 ? 9.354 -11.530 -34.760 1.00 86.12 300 LYS A N 1
ATOM 2386 C CA . LYS A 1 300 ? 9.563 -12.076 -36.107 1.00 86.12 300 LYS A CA 1
ATOM 2387 C C . LYS A 1 300 ? 9.554 -11.004 -37.208 1.00 86.12 300 LYS A C 1
ATOM 2389 O O . LYS A 1 300 ? 10.235 -11.191 -38.212 1.00 86.12 300 LYS A O 1
ATOM 2394 N N . SER A 1 301 ? 8.795 -9.916 -37.051 1.00 88.12 301 SER A N 1
ATOM 2395 C CA . SER A 1 301 ? 8.793 -8.784 -37.991 1.00 88.12 301 SER A CA 1
ATOM 2396 C C . SER A 1 301 ? 9.975 -7.826 -37.806 1.00 88.12 301 SER A C 1
ATOM 2398 O O . SER A 1 301 ? 10.175 -6.963 -38.656 1.00 88.12 301 SER A O 1
ATOM 2400 N N . GLY A 1 302 ? 10.779 -7.990 -36.748 1.00 82.81 302 GLY A N 1
ATOM 2401 C CA . GLY A 1 302 ? 11.921 -7.123 -36.442 1.00 82.81 302 GLY A CA 1
ATOM 2402 C C . GLY A 1 302 ? 11.545 -5.788 -35.789 1.00 82.81 302 GLY A C 1
ATOM 2403 O O . GLY A 1 302 ? 12.409 -4.931 -35.622 1.00 82.81 302 GLY A O 1
ATOM 2404 N N . ASP A 1 303 ? 10.278 -5.609 -35.398 1.00 81.62 303 ASP A N 1
ATOM 2405 C CA . ASP A 1 303 ? 9.798 -4.411 -34.693 1.00 81.62 303 ASP A CA 1
ATOM 2406 C C . ASP A 1 303 ? 10.152 -4.433 -33.191 1.00 81.62 303 ASP A C 1
ATOM 2408 O O . ASP A 1 303 ? 10.064 -3.412 -32.505 1.00 81.62 303 ASP A O 1
ATOM 2412 N N . LEU A 1 304 ? 10.556 -5.600 -32.673 1.00 79.38 304 LEU A N 1
ATOM 2413 C CA . LEU A 1 304 ? 11.074 -5.809 -31.320 1.00 79.38 304 LEU A CA 1
ATOM 2414 C C . LEU A 1 304 ? 12.477 -6.423 -31.374 1.00 79.38 304 LEU A C 1
ATOM 2416 O O . LEU A 1 304 ? 12.704 -7.407 -32.069 1.00 79.38 304 LEU A O 1
ATOM 2420 N N . ASP A 1 305 ? 13.397 -5.857 -30.595 1.00 82.25 305 ASP A N 1
ATOM 2421 C CA . ASP A 1 305 ? 14.740 -6.402 -30.364 1.00 82.25 305 ASP A CA 1
ATOM 2422 C C . ASP A 1 305 ? 14.666 -7.669 -29.482 1.00 82.25 305 ASP A C 1
ATOM 2424 O O . ASP A 1 305 ? 13.938 -7.690 -28.482 1.00 82.25 305 ASP A O 1
ATOM 2428 N N . ASP A 1 306 ? 15.457 -8.700 -29.806 1.00 76.06 306 ASP A N 1
ATOM 2429 C CA . ASP A 1 306 ? 15.546 -9.975 -29.075 1.00 76.06 306 ASP A CA 1
ATOM 2430 C C . ASP A 1 306 ? 15.945 -9.774 -27.600 1.00 76.06 306 ASP A C 1
ATOM 2432 O O . ASP A 1 306 ? 15.522 -10.533 -26.726 1.00 76.06 306 ASP A O 1
ATOM 2436 N N . ALA A 1 307 ? 16.691 -8.706 -27.290 1.00 78.31 307 ALA A N 1
ATOM 2437 C CA . ALA A 1 307 ? 17.027 -8.334 -25.914 1.00 78.31 307 ALA A CA 1
ATOM 2438 C C . ALA A 1 307 ? 15.820 -7.824 -25.104 1.00 78.31 307 ALA A C 1
ATOM 2440 O O . ALA A 1 307 ? 15.823 -7.922 -23.880 1.00 78.31 307 ALA A O 1
ATOM 2441 N N . THR A 1 308 ? 14.802 -7.270 -25.772 1.00 75.50 308 THR A N 1
ATOM 2442 C CA . THR A 1 308 ? 13.573 -6.750 -25.140 1.00 75.50 308 THR A CA 1
ATOM 2443 C C . THR A 1 308 ? 12.446 -7.789 -25.133 1.00 75.50 308 THR A C 1
ATOM 2445 O O . THR A 1 308 ? 11.518 -7.688 -24.335 1.00 75.50 308 THR A O 1
ATOM 2448 N N . TYR A 1 309 ? 12.511 -8.782 -26.023 1.00 73.81 309 TYR A N 1
ATOM 2449 C CA . TYR A 1 309 ? 11.540 -9.874 -26.113 1.00 73.81 309 TYR A CA 1
ATOM 2450 C C . TYR A 1 309 ? 11.700 -10.942 -25.010 1.00 73.81 309 TYR A C 1
ATOM 2452 O O . TYR A 1 309 ? 10.719 -11.608 -24.671 1.00 73.81 309 TYR A O 1
ATOM 2460 N N . ARG A 1 310 ? 12.913 -11.116 -24.468 1.00 61.69 310 ARG A N 1
ATOM 2461 C CA . ARG A 1 310 ? 13.237 -12.087 -23.401 1.00 61.69 310 ARG A CA 1
ATOM 2462 C C . ARG A 1 310 ? 12.898 -11.593 -21.999 1.00 61.69 310 ARG A C 1
ATOM 2464 O O . ARG A 1 310 ? 12.513 -12.462 -21.183 1.00 61.69 310 ARG A O 1
#

Solvent-accessible surface area (backbone atoms only — not comparable to full-atom values): 19618 Å² total; per-residue (Å²): 131,79,95,60,65,92,87,53,56,70,68,58,51,52,56,48,62,77,67,67,63,70,43,70,73,90,77,56,60,96,83,59,86,57,91,52,55,43,46,37,61,58,51,51,50,40,51,74,75,37,59,66,87,84,83,79,90,76,68,86,85,46,92,87,57,65,64,71,72,72,69,58,86,72,59,96,94,62,87,87,86,86,91,77,89,72,91,68,85,84,66,89,74,79,83,81,76,75,56,70,69,60,51,52,53,51,50,54,52,50,51,57,50,52,52,54,55,48,52,52,52,49,52,53,52,50,51,52,49,49,53,54,53,56,57,56,71,52,64,86,64,76,85,81,89,84,79,87,85,68,87,59,77,73,21,49,44,78,70,33,93,73,85,75,51,72,58,46,47,56,52,44,45,63,21,91,87,54,80,79,57,55,90,58,72,66,57,67,61,53,48,54,56,50,54,63,59,38,73,80,49,59,72,67,63,34,50,53,50,52,51,53,51,51,56,48,59,75,69,59,72,52,66,77,72,82,65,55,73,67,44,52,53,40,51,52,53,61,70,67,44,77,62,53,42,82,40,78,40,97,69,77,63,25,29,36,33,30,31,38,64,64,50,47,54,53,48,53,48,47,52,73,72,41,100,61,73,93,70,96,62,84,56,60,68,61,51,50,51,53,51,52,51,50,52,49,51,35,42,74,71,63,81,39,58,73,87,77,73,109

Mean predicted aligned error: 20.38 Å

Sequence (310 aa):
MSLFPSVMPRDRFLAIRQSLHFNDNTAMPEDCADRLFKVRPVIDHLVQKKKFNVVGTVMANRKRMLKDLQSVMLKQGKTEFQSADLGVSSSLLAVSTFSEADRARLTQHIDRRCRREFEKCKARQLAKFQDLTEESSARHTTQRPIESAVDTSKWVVNLSARTLTTVETSLLGKGFNFTVTPDHVPATEIVASVETTLKRLDPETADVVRREVNASLRRARPPRSNINREQRIALKALRQDRSIVILPANKGRASVILDTHTYRDKMDELISTGPYRKLAKDPTDRLCRMITAQLFALNKSGDLDDATYR